Protein AF-A0ABD0S1F8-F1 (afdb_monomer_lite)

InterPro domains:
  IPR036397 Ribonuclease H superfamily [G3DSA:3.30.420.10] (84-216)
  IPR038717 Tc1-like transposase, DDE domain [PF13358] (97-176)

pLDDT: mean 71.14, std 20.9, range [29.52, 94.25]

Foldseek 3Di:
DDPDVVLVVLVVVVDPPPDPWDDLVLLVLLLVLCVVVVVVVVPDPPFADALQADLVLDCSVVLVLCLCPNPVNPPPDVVDDDALVSVLVSCVPRSLVVLVPDDPVNVVRYAYEDAVDVSCVDPVNVVSCVVSVCDDPNYRRHRPPAPLLPLVNVVVVVLSCQLCPPNDDDRDPVVSSVSSSVSSSVDHSVSSVVSSSCNVVLSVQCVVVSSTHDDD

Structure (mmCIF, N/CA/C/O backbone):
data_AF-A0ABD0S1F8-F1
#
_entry.id   AF-A0ABD0S1F8-F1
#
loop_
_atom_site.group_PDB
_atom_site.id
_atom_site.type_symbol
_atom_site.label_atom_id
_atom_site.label_alt_id
_atom_site.label_comp_id
_atom_site.label_asym_id
_atom_site.label_entity_id
_atom_site.label_seq_id
_atom_site.pdbx_PDB_ins_code
_atom_site.Cartn_x
_atom_site.Cartn_y
_atom_site.Cartn_z
_atom_site.occupancy
_atom_site.B_iso_or_equiv
_atom_site.auth_seq_id
_atom_site.auth_comp_id
_atom_site.auth_asym_id
_atom_site.auth_atom_id
_atom_site.pdbx_PDB_model_num
ATOM 1 N N . THR A 1 1 ? -22.587 26.088 9.920 1.00 33.91 1 THR A N 1
ATOM 2 C CA . THR A 1 1 ? -22.686 24.627 10.150 1.00 33.91 1 THR A CA 1
ATOM 3 C C . THR A 1 1 ? -21.688 23.906 9.259 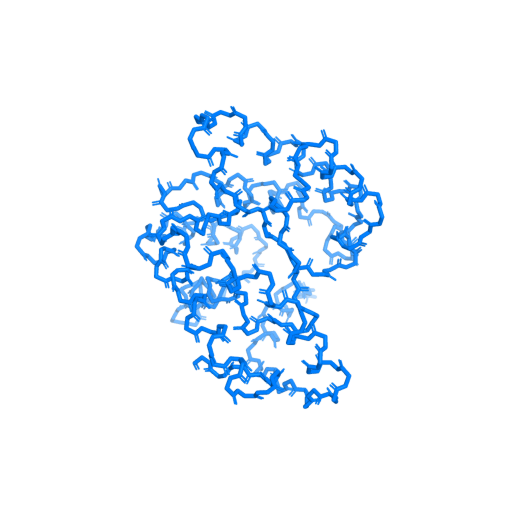1.00 33.91 1 THR A C 1
ATOM 5 O O . THR A 1 1 ? -21.993 23.460 8.158 1.00 33.91 1 THR A O 1
ATOM 8 N N . SER A 1 2 ? -20.434 23.869 9.705 1.00 29.52 2 SER A N 1
ATOM 9 C CA . SER A 1 2 ? -19.294 23.403 8.912 1.00 29.52 2 SER A CA 1
ATOM 10 C C . SER A 1 2 ? -19.281 21.877 8.841 1.00 29.52 2 SER A C 1
ATOM 12 O O . SER A 1 2 ? -18.681 21.214 9.683 1.00 29.52 2 SER A O 1
ATOM 14 N N . ARG A 1 3 ? -19.956 21.298 7.839 1.00 33.50 3 ARG A N 1
ATOM 15 C CA . ARG A 1 3 ? -19.763 19.884 7.486 1.00 33.50 3 ARG A CA 1
ATOM 16 C C . ARG A 1 3 ? -18.273 19.672 7.220 1.00 33.50 3 ARG A C 1
ATOM 18 O O . ARG A 1 3 ? -17.700 20.284 6.323 1.00 33.50 3 ARG A O 1
ATOM 25 N N . CYS A 1 4 ? -17.649 18.843 8.048 1.00 36.28 4 CYS A N 1
ATOM 26 C CA . CYS A 1 4 ? -16.230 18.524 7.994 1.00 36.28 4 CYS A CA 1
ATOM 27 C C . CYS A 1 4 ? -15.831 18.139 6.556 1.00 36.28 4 CYS A C 1
ATOM 29 O O . CYS A 1 4 ? -16.380 17.189 5.998 1.00 36.28 4 CYS A O 1
ATOM 31 N N . ARG A 1 5 ? -14.869 18.847 5.944 1.00 36.97 5 ARG A N 1
ATOM 32 C CA . ARG A 1 5 ? -14.379 18.558 4.576 1.00 36.97 5 ARG A CA 1
ATOM 33 C C . ARG A 1 5 ? -13.871 17.113 4.410 1.00 36.97 5 ARG A C 1
ATOM 35 O O . ARG A 1 5 ? -13.818 16.608 3.295 1.00 36.97 5 ARG A O 1
ATOM 42 N N . ILE A 1 6 ? -13.551 16.428 5.511 1.00 36.75 6 ILE A N 1
ATOM 43 C CA . ILE A 1 6 ? -13.214 14.995 5.555 1.00 36.75 6 ILE A CA 1
ATOM 44 C C . ILE A 1 6 ? -14.440 14.116 5.283 1.00 36.75 6 ILE A C 1
ATOM 46 O O . ILE A 1 6 ? -14.351 13.203 4.469 1.00 36.75 6 ILE A O 1
ATOM 50 N N . LEU A 1 7 ? -15.601 14.439 5.866 1.00 34.69 7 LEU A N 1
ATOM 51 C CA . LEU A 1 7 ? -16.863 13.771 5.533 1.00 34.69 7 LEU A CA 1
ATOM 52 C C . LEU A 1 7 ? -17.236 14.028 4.069 1.00 34.69 7 LEU A C 1
ATOM 54 O O . LEU A 1 7 ? -17.727 13.127 3.404 1.00 34.69 7 LEU A O 1
ATOM 58 N N . GLN A 1 8 ? -16.921 15.211 3.528 1.00 34.66 8 GLN A N 1
ATOM 59 C CA . GLN A 1 8 ? -17.098 15.490 2.100 1.00 34.66 8 GLN A CA 1
ATOM 60 C C . GLN A 1 8 ? -16.113 14.711 1.214 1.00 34.66 8 GLN A C 1
ATOM 62 O O . GLN A 1 8 ? -16.544 14.163 0.213 1.00 34.66 8 GLN A O 1
ATOM 67 N N . ARG A 1 9 ? -14.821 14.582 1.555 1.00 36.78 9 ARG A N 1
ATOM 68 C CA . ARG A 1 9 ? -13.870 13.768 0.764 1.00 36.78 9 ARG A CA 1
ATOM 69 C C . ARG A 1 9 ? -14.202 12.275 0.801 1.00 36.78 9 ARG A C 1
ATOM 71 O O . ARG A 1 9 ? -14.108 11.621 -0.232 1.00 36.78 9 ARG A O 1
ATOM 78 N N . LEU A 1 10 ? -14.642 11.755 1.945 1.00 37.66 10 LEU A N 1
ATOM 79 C CA . LEU A 1 10 ? -15.104 10.370 2.065 1.00 37.66 10 LEU A CA 1
ATOM 80 C C . LEU A 1 10 ? -16.443 10.150 1.339 1.00 37.66 10 LEU A C 1
ATOM 82 O O . LEU A 1 10 ? -16.587 9.143 0.652 1.00 37.66 10 LEU A O 1
ATOM 86 N N . ALA A 1 11 ? -17.366 11.119 1.377 1.00 33.94 11 ALA A N 1
ATOM 87 C CA . ALA A 1 11 ? -18.618 11.077 0.613 1.00 33.94 11 ALA A CA 1
ATOM 88 C C . ALA A 1 11 ? -18.418 11.257 -0.907 1.00 33.94 11 ALA A C 1
ATOM 90 O O . ALA A 1 11 ? -19.169 10.694 -1.699 1.00 33.94 11 ALA A O 1
ATOM 91 N N . VAL A 1 12 ? -17.394 11.996 -1.350 1.00 35.72 12 VAL A N 1
ATOM 92 C CA . VAL A 1 12 ? -17.072 12.197 -2.780 1.00 35.72 12 VAL A CA 1
ATOM 93 C C . VAL A 1 12 ? -16.366 10.974 -3.390 1.00 35.72 12 VAL A C 1
ATOM 95 O O . VAL A 1 12 ? -16.397 10.794 -4.607 1.00 35.72 12 VAL A O 1
ATOM 98 N N . MET A 1 13 ? -15.834 10.056 -2.573 1.00 41.81 13 MET A N 1
ATOM 99 C CA . MET A 1 13 ? -15.329 8.758 -3.047 1.00 41.81 13 MET A CA 1
ATOM 100 C C . MET A 1 13 ? -16.430 7.774 -3.493 1.00 41.81 13 MET A C 1
ATOM 102 O O . MET A 1 13 ? -16.101 6.681 -3.954 1.00 41.81 13 MET A O 1
ATOM 106 N N . HIS A 1 14 ? -17.715 8.145 -3.405 1.00 36.53 14 HIS A N 1
ATOM 107 C CA . HIS A 1 14 ? -18.824 7.397 -4.011 1.00 36.53 14 HIS A CA 1
ATOM 108 C C . HIS A 1 14 ? -18.972 7.599 -5.525 1.00 36.53 14 HIS A C 1
ATOM 110 O O . HIS A 1 14 ? -19.787 6.918 -6.144 1.00 36.53 14 HIS A O 1
ATOM 116 N N . LYS A 1 15 ? -18.187 8.484 -6.157 1.00 35.31 15 LYS A N 1
ATOM 117 C CA . LYS A 1 15 ? -18.130 8.527 -7.622 1.00 35.31 15 LYS A CA 1
ATOM 118 C C . LYS A 1 15 ? -17.106 7.505 -8.123 1.00 35.31 15 LYS A C 1
ATOM 120 O O . LYS A 1 15 ? -15.949 7.586 -7.703 1.00 35.31 15 LYS A O 1
ATOM 125 N N . PRO A 1 16 ? -17.472 6.573 -9.025 1.00 39.66 16 PRO A N 1
ATOM 126 C CA . PRO A 1 16 ? -16.475 5.767 -9.712 1.00 39.66 16 PRO A CA 1
ATOM 127 C C . PRO A 1 16 ? -15.504 6.724 -10.407 1.00 39.66 16 PRO A C 1
ATOM 129 O O . PRO A 1 16 ? -15.883 7.487 -11.294 1.00 39.66 16 PRO A O 1
ATOM 132 N N . SER A 1 17 ? -14.255 6.734 -9.945 1.00 50.72 17 SER A N 1
ATOM 133 C CA . SER A 1 17 ? -13.178 7.463 -10.603 1.00 50.72 17 SER A CA 1
ATOM 134 C C . SER A 1 17 ? -12.968 6.799 -11.960 1.00 50.72 17 SER A C 1
ATOM 136 O O . SER A 1 17 ? -12.341 5.741 -12.052 1.00 50.72 17 SER A O 1
ATOM 138 N N . ILE A 1 18 ? -13.548 7.378 -13.015 1.00 60.53 18 ILE A N 1
ATOM 139 C CA . ILE A 1 18 ? -13.208 7.005 -14.385 1.00 60.53 18 ILE A CA 1
ATOM 140 C C . ILE A 1 18 ? -11.770 7.474 -14.577 1.00 60.53 18 ILE A C 1
ATOM 142 O O . ILE A 1 18 ? -11.506 8.656 -14.798 1.00 60.53 18 ILE A O 1
ATOM 146 N N . ARG A 1 19 ? -10.823 6.549 -14.397 1.00 72.94 19 ARG A N 1
ATOM 147 C CA . ARG A 1 19 ? -9.411 6.833 -14.631 1.00 72.94 19 ARG A CA 1
ATOM 148 C C . ARG A 1 19 ? -9.210 7.073 -16.128 1.00 72.94 19 ARG A C 1
ATOM 150 O O . ARG A 1 19 ? -9.668 6.249 -16.925 1.00 72.94 19 ARG A O 1
ATOM 157 N N . PRO A 1 20 ? -8.538 8.168 -16.521 1.00 82.56 20 PRO A N 1
ATOM 158 C CA . PRO A 1 20 ? -8.249 8.412 -17.924 1.00 82.56 20 PRO A CA 1
ATOM 159 C C . PRO A 1 20 ? -7.381 7.275 -18.488 1.00 82.56 20 PRO A C 1
ATOM 161 O O . PRO A 1 20 ? -6.606 6.669 -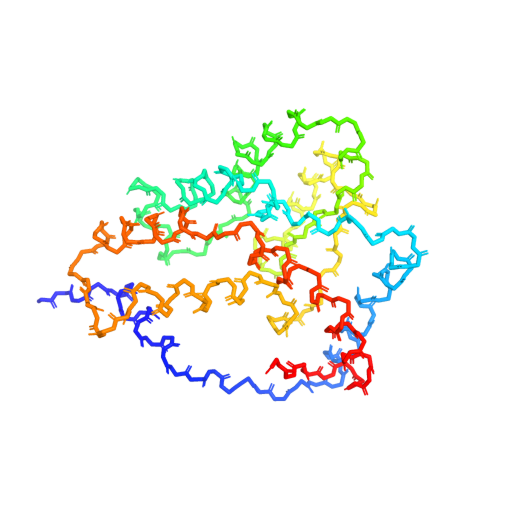17.740 1.00 82.56 20 PRO A O 1
ATOM 164 N N . PRO A 1 21 ? -7.477 6.969 -19.792 1.00 86.81 21 PRO A N 1
ATOM 165 C CA . PRO A 1 21 ? -6.625 5.966 -20.416 1.00 86.81 21 PRO A CA 1
ATOM 166 C C . PRO A 1 21 ? -5.134 6.262 -20.211 1.00 86.81 21 PRO A C 1
ATOM 168 O O . PRO A 1 21 ? -4.687 7.406 -20.278 1.00 86.81 21 PRO A O 1
ATOM 171 N N . LEU A 1 22 ? -4.344 5.209 -19.997 1.00 90.25 22 LEU A N 1
ATOM 172 C CA . LEU A 1 22 ? -2.894 5.329 -19.868 1.00 90.25 22 LEU A CA 1
ATOM 173 C C . LEU A 1 22 ? -2.237 5.611 -21.223 1.00 90.25 22 LEU A C 1
ATOM 175 O O . LEU A 1 22 ? -2.538 4.948 -22.218 1.00 90.25 22 LEU A O 1
ATOM 179 N N . THR A 1 23 ? -1.266 6.524 -21.229 1.00 93.44 23 THR A N 1
ATOM 180 C CA . THR A 1 23 ? -0.368 6.741 -22.373 1.00 93.44 23 THR A CA 1
ATOM 181 C C . THR A 1 23 ? 0.545 5.531 -22.593 1.00 93.44 23 THR A C 1
ATOM 183 O O . THR A 1 23 ? 0.814 4.767 -21.661 1.00 93.44 23 THR A O 1
ATOM 186 N N . SER A 1 24 ? 1.088 5.371 -23.803 1.00 93.56 24 SER A N 1
ATOM 187 C CA . SER A 1 24 ? 2.047 4.297 -24.116 1.00 93.56 24 SER A CA 1
ATOM 188 C C . SER A 1 24 ? 3.271 4.321 -23.192 1.00 93.56 24 SER A C 1
ATOM 190 O O . SER A 1 24 ? 3.697 3.277 -22.707 1.00 93.56 24 SER A O 1
ATOM 192 N N . ALA A 1 25 ? 3.772 5.515 -22.853 1.00 92.88 25 ALA A N 1
ATOM 193 C CA . ALA A 1 25 ? 4.870 5.678 -21.902 1.00 92.88 25 ALA A CA 1
ATOM 194 C C . ALA A 1 25 ? 4.511 5.163 -20.495 1.00 92.88 25 ALA A C 1
ATOM 196 O O . ALA A 1 25 ? 5.321 4.492 -19.857 1.00 92.88 25 ALA A O 1
ATOM 197 N N . HIS A 1 26 ? 3.292 5.427 -20.009 1.00 91.62 26 HIS A N 1
ATOM 198 C CA . HIS A 1 26 ? 2.841 4.885 -18.726 1.00 91.62 26 HIS A CA 1
ATOM 199 C C . HIS A 1 26 ? 2.703 3.362 -18.762 1.00 91.62 26 HIS A C 1
ATOM 201 O O . HIS A 1 26 ? 3.145 2.698 -17.827 1.00 91.62 26 HIS A O 1
ATOM 207 N N . LYS A 1 27 ? 2.148 2.800 -19.843 1.00 94.12 27 LYS A N 1
ATOM 208 C CA . LYS A 1 27 ? 2.039 1.344 -20.018 1.00 94.12 27 LYS A CA 1
ATOM 209 C C . LYS A 1 27 ? 3.412 0.671 -20.016 1.00 94.12 27 LYS A C 1
ATOM 211 O O . LYS A 1 27 ? 3.590 -0.323 -19.320 1.00 94.12 27 LYS A O 1
ATOM 216 N N . GLN A 1 28 ? 4.400 1.256 -20.697 1.00 93.69 28 GLN A N 1
ATOM 217 C CA . GLN A 1 28 ? 5.764 0.725 -20.719 1.00 93.69 28 GLN A CA 1
ATOM 218 C C . GLN A 1 28 ? 6.426 0.770 -19.338 1.00 93.69 28 GLN A C 1
ATOM 220 O O . GLN A 1 28 ? 7.032 -0.210 -18.914 1.00 93.69 28 GLN A O 1
ATOM 225 N N . LYS A 1 29 ? 6.259 1.873 -18.594 1.00 92.75 29 LYS A N 1
ATOM 226 C CA . LYS A 1 29 ? 6.740 1.969 -17.205 1.00 92.75 29 LYS A CA 1
ATOM 227 C C . LYS A 1 29 ? 6.099 0.912 -16.307 1.00 92.75 29 LYS A C 1
ATOM 229 O O . LYS A 1 29 ? 6.789 0.325 -15.480 1.00 92.75 29 LYS A O 1
ATOM 234 N N . ARG A 1 30 ? 4.797 0.653 -16.481 1.00 92.75 30 ARG A N 1
ATOM 235 C CA . ARG A 1 30 ? 4.083 -0.407 -15.756 1.00 92.75 30 ARG A CA 1
ATOM 236 C C . ARG A 1 30 ? 4.653 -1.789 -16.081 1.00 92.75 30 ARG A C 1
ATOM 238 O O . ARG A 1 30 ? 4.956 -2.530 -15.157 1.00 92.75 30 ARG A O 1
ATOM 245 N N . LEU A 1 31 ? 4.849 -2.105 -17.363 1.00 91.69 31 LEU A N 1
ATOM 246 C CA . LEU A 1 31 ? 5.442 -3.375 -17.802 1.00 91.69 31 LEU A CA 1
ATOM 247 C C . LEU A 1 31 ? 6.852 -3.578 -17.245 1.00 91.69 31 LEU A C 1
ATOM 249 O O . LEU A 1 31 ? 7.147 -4.652 -16.738 1.00 91.69 31 LEU A O 1
ATOM 253 N N . HIS A 1 32 ? 7.696 -2.546 -17.301 1.00 90.75 32 HIS A N 1
ATOM 254 C CA . HIS A 1 32 ? 9.059 -2.596 -16.774 1.00 90.75 32 HIS A CA 1
ATOM 255 C C . HIS A 1 32 ? 9.083 -2.832 -15.258 1.00 90.75 32 HIS A C 1
ATOM 257 O O . HIS A 1 32 ? 9.853 -3.653 -14.771 1.00 90.75 32 HIS A O 1
ATOM 263 N N . ALA A 1 33 ? 8.225 -2.137 -14.506 1.00 87.44 33 ALA A N 1
ATOM 264 C CA . ALA A 1 33 ? 8.202 -2.232 -13.049 1.00 87.44 33 ALA A CA 1
ATOM 265 C C . ALA A 1 33 ? 7.792 -3.617 -12.524 1.00 87.44 33 ALA A C 1
ATOM 267 O O . ALA A 1 33 ? 8.250 -3.999 -11.453 1.00 87.44 33 ALA A O 1
ATOM 268 N N . VAL A 1 34 ? 6.975 -4.373 -13.270 1.00 85.12 34 VAL A N 1
ATOM 269 C CA . VAL A 1 34 ? 6.549 -5.723 -12.861 1.00 85.12 34 VAL A CA 1
ATOM 270 C C . VAL A 1 34 ? 7.518 -6.834 -13.279 1.00 85.12 34 VAL A C 1
ATOM 272 O O . VAL A 1 34 ? 7.381 -7.952 -12.796 1.00 85.12 34 VAL A O 1
ATOM 275 N N . GLN A 1 35 ? 8.509 -6.563 -14.141 1.00 81.44 35 GLN A N 1
ATOM 276 C CA . GLN A 1 35 ? 9.477 -7.588 -14.571 1.00 81.44 35 GLN A CA 1
ATOM 277 C C . GLN A 1 35 ? 10.228 -8.240 -13.397 1.00 81.44 35 GLN A C 1
ATOM 279 O O . GLN A 1 35 ? 10.278 -9.468 -13.348 1.00 81.44 35 GLN A O 1
ATOM 284 N N . PRO A 1 36 ? 10.756 -7.486 -12.406 1.00 77.00 36 PRO A N 1
ATOM 285 C CA . PRO A 1 36 ? 11.446 -8.096 -11.269 1.00 77.00 36 PRO A CA 1
ATOM 286 C C . PRO A 1 36 ? 10.530 -8.987 -10.425 1.00 77.00 36 PRO A C 1
ATOM 288 O O . PRO A 1 36 ? 11.007 -9.907 -9.769 1.00 77.00 36 PRO A O 1
ATOM 291 N N . TRP A 1 37 ? 9.219 -8.725 -10.447 1.00 74.88 37 TRP A N 1
ATOM 292 C CA . TRP A 1 37 ? 8.239 -9.504 -9.696 1.00 74.88 37 TRP A CA 1
ATOM 293 C C . TRP A 1 37 ? 8.080 -10.901 -10.293 1.00 74.88 37 TRP A C 1
ATOM 295 O O . TRP A 1 37 ? 7.948 -11.860 -9.546 1.00 74.88 37 TRP A O 1
ATOM 305 N N . MET A 1 38 ? 8.176 -11.040 -11.620 1.00 64.75 38 MET A N 1
ATOM 306 C CA . MET A 1 38 ? 8.046 -12.332 -12.306 1.00 64.75 38 MET A CA 1
ATOM 307 C C . MET A 1 38 ? 9.125 -13.327 -11.866 1.00 64.75 38 MET A C 1
ATOM 309 O O . MET A 1 38 ? 8.822 -14.479 -11.582 1.00 64.75 38 MET A O 1
ATOM 313 N N . VAL A 1 39 ? 10.367 -12.860 -11.713 1.00 58.00 39 VAL A N 1
ATOM 314 C CA . VAL A 1 39 ? 11.491 -13.686 -11.236 1.00 58.00 39 VAL A CA 1
ATOM 315 C C . VAL A 1 39 ? 11.288 -14.141 -9.784 1.00 58.00 39 VAL A C 1
ATOM 317 O O . VAL A 1 39 ? 11.792 -15.182 -9.377 1.00 58.00 39 VAL A O 1
ATOM 320 N N . GLN A 1 40 ? 10.531 -13.380 -8.990 1.00 55.06 40 GLN A N 1
ATOM 321 C CA . GLN A 1 40 ? 10.226 -13.718 -7.597 1.00 55.06 40 GLN A CA 1
ATOM 322 C C . GLN A 1 40 ? 9.062 -14.718 -7.472 1.00 55.06 40 GLN A C 1
ATOM 324 O O . GLN A 1 40 ? 8.985 -15.432 -6.472 1.00 55.06 40 GLN A O 1
ATOM 329 N N . MET A 1 41 ? 8.192 -14.810 -8.485 1.00 50.94 41 MET A N 1
ATOM 330 C CA . MET A 1 41 ? 7.048 -15.735 -8.521 1.00 50.94 41 MET A CA 1
ATOM 331 C C . MET A 1 41 ? 7.468 -17.193 -8.766 1.00 50.94 41 MET A C 1
ATOM 333 O O . MET A 1 41 ? 6.838 -18.092 -8.217 1.00 50.94 41 MET A O 1
ATOM 337 N N . ASP A 1 42 ? 8.567 -17.431 -9.491 1.00 37.03 42 ASP A N 1
ATOM 338 C CA . ASP A 1 42 ? 9.113 -18.778 -9.760 1.00 37.03 42 ASP A CA 1
ATOM 339 C C . ASP A 1 42 ? 9.828 -19.419 -8.546 1.00 37.03 42 ASP A C 1
ATOM 341 O O . ASP A 1 42 ? 10.302 -20.552 -8.624 1.00 37.03 42 ASP A O 1
ATOM 345 N N . GLY A 1 43 ? 9.924 -18.711 -7.409 1.00 39.00 43 GLY A N 1
ATOM 346 C CA . GLY A 1 43 ? 10.745 -19.117 -6.263 1.00 39.00 43 GLY A CA 1
ATOM 347 C C . GLY A 1 43 ? 10.002 -19.586 -5.009 1.00 39.00 43 GLY A C 1
ATOM 348 O O . GLY A 1 43 ? 10.423 -20.571 -4.413 1.00 39.00 43 GLY A O 1
ATOM 349 N N . VAL A 1 44 ? 8.951 -18.897 -4.541 1.00 35.12 44 VAL A N 1
ATOM 350 C CA . VAL A 1 44 ? 8.237 -19.235 -3.286 1.00 35.12 44 VAL A CA 1
ATOM 351 C C . VAL A 1 44 ? 6.853 -18.567 -3.265 1.00 35.12 44 VAL A C 1
ATOM 353 O O . VAL A 1 44 ? 6.740 -17.369 -2.996 1.00 35.12 44 VAL A O 1
ATOM 356 N N . VAL A 1 45 ? 5.781 -19.344 -3.438 1.00 36.12 45 VAL A N 1
ATOM 357 C CA . VAL A 1 45 ? 4.396 -18.904 -3.183 1.00 36.12 45 VAL A CA 1
ATOM 358 C C . VAL A 1 45 ? 4.096 -19.051 -1.688 1.00 36.12 45 VAL A C 1
ATOM 360 O O . VAL A 1 45 ? 3.429 -19.985 -1.285 1.00 36.12 45 VAL A O 1
ATOM 363 N N . ASP A 1 46 ? 4.672 -18.180 -0.853 1.00 35.72 46 ASP A N 1
ATOM 364 C CA . ASP A 1 46 ? 4.340 -18.076 0.591 1.00 35.72 46 ASP A CA 1
ATOM 365 C C . ASP A 1 46 ? 4.822 -16.746 1.228 1.00 35.72 46 ASP A C 1
ATOM 367 O O . ASP A 1 46 ? 4.999 -16.614 2.445 1.00 35.72 46 ASP A O 1
ATOM 371 N N . GLY A 1 47 ? 5.114 -15.732 0.401 1.00 35.75 47 GLY A N 1
ATOM 372 C CA . GLY A 1 47 ? 5.998 -14.623 0.784 1.00 35.75 47 GLY A CA 1
ATOM 373 C C . GLY A 1 47 ? 5.495 -13.194 0.577 1.00 35.75 47 GLY A C 1
ATOM 374 O O . GLY A 1 47 ? 6.216 -12.270 0.951 1.00 35.75 47 GLY A O 1
ATOM 375 N N . TRP A 1 48 ? 4.300 -12.965 0.024 1.00 41.78 48 TRP A N 1
ATOM 376 C CA . TRP A 1 48 ? 3.796 -11.604 -0.227 1.00 41.78 48 TRP A CA 1
ATOM 377 C C . TRP A 1 48 ? 3.252 -10.963 1.056 1.00 41.78 48 TRP A C 1
ATOM 379 O O . TRP A 1 48 ? 2.053 -10.745 1.223 1.00 41.78 48 TRP A O 1
ATOM 389 N N . TRP A 1 49 ? 4.145 -10.679 1.998 1.00 44.03 49 TRP A N 1
ATOM 390 C CA . TRP A 1 49 ? 3.810 -9.984 3.232 1.00 44.03 49 TRP A CA 1
ATOM 391 C C . TRP A 1 49 ? 3.990 -8.495 2.983 1.00 44.03 49 TRP A C 1
ATOM 393 O O . TRP A 1 49 ? 5.091 -7.965 3.100 1.00 44.03 49 TRP A O 1
ATOM 403 N N . MET A 1 50 ? 2.903 -7.802 2.636 1.00 43.00 50 MET A N 1
ATOM 404 C CA . MET A 1 50 ? 2.918 -6.349 2.748 1.00 43.00 50 MET A CA 1
ATOM 405 C C . MET A 1 50 ? 3.204 -6.021 4.213 1.00 43.00 50 MET A C 1
ATOM 407 O O . MET A 1 50 ? 2.518 -6.505 5.112 1.00 43.00 50 MET A O 1
ATOM 411 N N . ALA A 1 51 ? 4.215 -5.192 4.449 1.00 35.94 51 ALA A N 1
ATOM 412 C CA . ALA A 1 51 ? 4.565 -4.648 5.758 1.00 35.94 51 ALA A CA 1
ATOM 413 C C . ALA A 1 51 ? 3.356 -4.111 6.554 1.00 35.94 51 ALA A C 1
ATOM 415 O O . ALA A 1 51 ? 3.399 -4.071 7.776 1.00 35.94 51 ALA A O 1
ATOM 416 N N . THR A 1 52 ? 2.280 -3.728 5.862 1.00 39.34 52 THR A N 1
ATOM 417 C CA . THR A 1 52 ? 1.040 -3.181 6.421 1.00 39.34 52 THR A CA 1
ATOM 418 C C . THR A 1 52 ? -0.090 -4.204 6.594 1.00 39.34 52 THR A C 1
ATOM 420 O O . THR A 1 52 ? -1.095 -3.890 7.224 1.00 39.34 52 THR A O 1
ATOM 423 N N . MET A 1 53 ? 0.031 -5.417 6.043 1.00 38.69 53 MET A N 1
ATOM 424 C CA . MET A 1 53 ? -1.045 -6.416 6.002 1.00 38.69 53 MET A CA 1
ATOM 425 C C . MET A 1 53 ? -0.477 -7.824 6.227 1.00 38.69 53 MET A C 1
ATOM 427 O O . MET A 1 53 ? -0.240 -8.578 5.288 1.00 38.69 53 MET A O 1
ATOM 431 N N . SER A 1 54 ? -0.229 -8.177 7.490 1.00 38.56 54 SER A N 1
ATOM 432 C CA . SER A 1 54 ? 0.239 -9.514 7.881 1.00 38.56 54 SER A CA 1
ATOM 433 C C . SER A 1 54 ? -0.930 -10.510 8.026 1.00 38.56 54 SER A C 1
ATOM 435 O O . SER A 1 54 ? -1.800 -10.287 8.870 1.00 38.56 54 SER A O 1
ATOM 437 N N . PRO A 1 55 ? -0.927 -11.642 7.293 1.00 34.19 55 PRO A N 1
ATOM 438 C CA . PRO A 1 55 ? -1.825 -12.787 7.470 1.00 34.19 55 PRO A CA 1
ATOM 439 C C . PRO A 1 55 ? -1.909 -13.451 8.843 1.00 34.19 55 PRO A C 1
ATOM 441 O O . PRO A 1 55 ? -2.734 -14.337 9.022 1.00 34.19 55 PRO A O 1
ATOM 444 N N . GLN A 1 56 ? -1.087 -13.063 9.815 1.00 38.78 56 GLN A N 1
ATOM 445 C CA . GLN A 1 56 ? -1.211 -13.551 11.195 1.00 38.78 56 GLN A CA 1
ATOM 446 C C . GLN A 1 56 ? -2.288 -12.786 11.985 1.00 38.78 56 GLN A C 1
ATOM 448 O O . GLN A 1 56 ? -2.279 -12.847 13.208 1.00 38.78 56 GLN A O 1
ATOM 453 N N . GLY A 1 57 ? -3.169 -12.030 11.310 1.00 40.00 57 GLY A N 1
ATOM 454 C CA . GLY A 1 57 ? -4.162 -11.179 11.970 1.00 40.00 57 GLY A CA 1
ATOM 455 C C . GLY A 1 57 ? -3.473 -10.190 12.906 1.00 40.00 57 GLY A C 1
ATOM 456 O O . GLY A 1 57 ? -3.661 -10.240 14.115 1.00 40.00 57 GLY A O 1
ATOM 457 N N . CYS A 1 58 ? -2.554 -9.379 12.378 1.00 33.41 58 CYS A N 1
ATOM 458 C CA . CYS A 1 58 ? -1.616 -8.660 13.233 1.00 33.41 58 CYS A CA 1
ATOM 459 C C . CYS A 1 58 ? -2.039 -7.211 13.481 1.00 33.41 58 CYS A C 1
ATOM 461 O O . CYS A 1 58 ? -2.345 -6.482 12.536 1.00 33.41 58 CYS A O 1
ATOM 463 N N . ASP A 1 59 ? -1.903 -6.824 14.752 1.00 36.72 59 ASP A N 1
ATOM 464 C CA . ASP A 1 59 ? -1.849 -5.487 15.356 1.00 36.72 59 ASP A CA 1
ATOM 465 C C . ASP A 1 59 ? -1.307 -4.355 14.482 1.00 36.72 59 ASP A C 1
ATOM 467 O O . ASP A 1 59 ? -1.637 -3.218 14.754 1.00 36.72 59 ASP A O 1
ATOM 471 N N . ILE A 1 60 ? -0.562 -4.610 13.406 1.00 35.78 60 ILE A N 1
ATOM 472 C CA . ILE A 1 60 ? -0.160 -3.583 12.441 1.00 35.78 60 ILE A CA 1
ATOM 473 C C . ILE A 1 60 ? -1.370 -2.814 11.921 1.00 35.78 60 ILE A C 1
ATOM 475 O O . ILE A 1 60 ? -1.294 -1.607 11.831 1.00 35.78 60 ILE A O 1
ATOM 479 N N . SER A 1 61 ? -2.513 -3.431 11.605 1.00 37.91 61 SER A N 1
ATOM 480 C CA . SER A 1 61 ? -3.659 -2.627 11.148 1.00 37.91 61 SER A CA 1
ATOM 481 C C . SER A 1 61 ? -4.199 -1.717 12.245 1.00 37.91 61 SER A C 1
ATOM 483 O O . SER A 1 61 ? -4.788 -0.704 11.910 1.00 37.91 61 SER A O 1
ATOM 485 N N . LYS A 1 62 ? -4.024 -2.072 13.524 1.00 38.06 62 LYS A N 1
ATOM 486 C CA . LYS A 1 62 ? -4.430 -1.275 14.684 1.00 38.06 62 LYS A CA 1
ATOM 487 C C . LYS A 1 62 ? -3.370 -0.230 15.036 1.00 38.06 62 LYS A C 1
ATOM 489 O O . LYS A 1 62 ? -3.749 0.904 15.230 1.00 38.06 62 LYS A O 1
ATOM 494 N N . GLU A 1 63 ? -2.086 -0.568 15.027 1.00 38.09 63 GLU A N 1
ATOM 495 C CA . GLU A 1 63 ? -0.940 0.314 15.275 1.00 38.09 63 GLU A CA 1
ATOM 496 C C . GLU A 1 63 ? -0.723 1.292 14.114 1.00 38.09 63 GLU A C 1
ATOM 498 O O . GLU A 1 63 ? -0.517 2.468 14.358 1.00 38.09 63 GLU A O 1
ATOM 503 N N . VAL A 1 64 ? -0.845 0.852 12.854 1.00 38.88 64 VAL A N 1
ATOM 504 C CA . VAL A 1 64 ? -0.851 1.708 11.648 1.00 38.88 64 VAL A CA 1
ATOM 505 C C . VAL A 1 64 ? -2.116 2.541 11.587 1.00 38.88 64 VAL A C 1
ATOM 507 O O . VAL A 1 64 ? -2.060 3.697 11.180 1.00 38.88 64 VAL A O 1
ATOM 510 N N . ALA A 1 65 ? -3.258 1.997 12.016 1.00 37.56 65 ALA A N 1
ATOM 511 C CA . ALA A 1 65 ? -4.434 2.820 12.242 1.00 37.56 65 ALA A CA 1
ATOM 512 C C . ALA A 1 65 ? -4.116 3.886 13.318 1.00 37.56 65 ALA A C 1
ATOM 514 O O . ALA A 1 65 ? -4.198 5.076 13.045 1.00 37.56 65 ALA A O 1
ATOM 515 N N . GLU A 1 66 ? -3.700 3.504 14.515 1.00 40.06 66 GLU A N 1
ATOM 516 C CA . GLU A 1 66 ? -3.452 4.399 15.648 1.00 40.06 66 GLU A CA 1
ATOM 517 C C . GLU A 1 66 ? -2.325 5.410 15.392 1.00 40.06 66 GLU A C 1
ATOM 519 O O . GLU A 1 66 ? -2.404 6.530 15.883 1.00 40.06 66 GLU A O 1
ATOM 524 N N . SER A 1 67 ? -1.321 5.100 14.575 1.00 38.31 67 SER A N 1
ATOM 525 C CA . SER A 1 67 ? -0.231 6.028 14.264 1.00 38.31 67 SER A CA 1
ATOM 526 C C . SER A 1 67 ? -0.517 6.929 13.066 1.00 38.31 67 SER A C 1
ATOM 528 O O . SER A 1 67 ? -0.283 8.136 13.131 1.00 38.31 67 SER A O 1
ATOM 530 N N . CYS A 1 68 ? -1.052 6.387 11.963 1.00 35.78 68 CYS A N 1
ATOM 531 C CA . CYS A 1 68 ? -1.406 7.193 10.794 1.00 35.78 68 CYS A CA 1
ATOM 532 C C . CYS A 1 68 ? -2.701 7.988 11.028 1.00 35.78 68 CYS A C 1
ATOM 534 O O . CYS A 1 68 ? -2.973 8.946 10.301 1.00 35.78 68 CYS A O 1
ATOM 536 N N . PHE A 1 69 ? -3.506 7.598 12.021 1.00 41.12 69 PHE A N 1
ATOM 537 C CA . PHE A 1 69 ? -4.863 8.096 12.220 1.00 41.12 69 PHE A CA 1
ATOM 538 C C . PHE A 1 69 ? -5.309 8.105 13.706 1.00 41.12 69 PHE A C 1
ATOM 540 O O . PHE A 1 69 ? -6.504 8.058 13.981 1.00 41.12 69 PHE A O 1
ATOM 547 N N . GLY A 1 70 ? -4.408 8.169 14.692 1.00 38.38 70 GLY A N 1
ATOM 548 C CA . GLY A 1 70 ? -4.780 8.344 16.107 1.00 38.38 70 GLY A CA 1
ATOM 549 C C . GLY A 1 70 ? -5.458 9.696 16.374 1.00 38.38 70 GLY A C 1
ATOM 550 O O . GLY A 1 70 ? -5.262 10.617 15.581 1.00 38.38 70 GLY A O 1
ATOM 551 N N . PRO A 1 71 ? -6.241 9.859 17.467 1.00 38.00 71 PRO A N 1
ATOM 552 C CA . PRO A 1 71 ? -6.979 11.089 17.813 1.00 38.00 71 PRO A CA 1
ATOM 553 C C . PRO A 1 71 ? -6.147 12.375 17.686 1.00 38.00 71 PRO A C 1
ATOM 555 O O . PRO A 1 71 ? -6.642 13.381 17.179 1.00 38.00 71 PRO A O 1
ATOM 558 N N . GLU A 1 72 ? -4.871 12.305 18.072 1.00 42.06 72 GLU A N 1
ATOM 559 C CA . GLU A 1 72 ? -3.897 13.402 18.000 1.00 42.06 72 GLU A CA 1
ATOM 560 C C . GLU A 1 72 ? -3.308 13.592 16.587 1.00 42.06 72 GLU A C 1
ATOM 562 O O . GLU A 1 72 ? -3.049 14.718 16.166 1.00 42.06 72 GLU A O 1
ATOM 567 N N . SER A 1 73 ? -3.214 12.523 15.787 1.00 37.78 73 SER A N 1
ATOM 568 C CA . SER A 1 73 ? -2.805 12.540 14.370 1.00 37.78 73 SER A CA 1
ATOM 569 C C . SER A 1 73 ? -3.857 13.173 13.432 1.00 37.78 73 SER A C 1
ATOM 571 O O . SER A 1 73 ? -3.552 13.495 12.280 1.00 37.78 73 SER A O 1
ATOM 573 N N . TRP A 1 74 ? -5.104 13.374 13.894 1.00 40.81 74 TRP A N 1
ATOM 574 C CA . TRP A 1 74 ? -6.191 14.029 13.133 1.00 40.81 74 TRP A CA 1
ATOM 575 C C . TRP A 1 74 ? -6.117 15.566 13.101 1.00 40.81 74 TRP A C 1
ATOM 577 O O . TRP A 1 74 ? -6.912 16.193 12.377 1.00 40.81 74 TRP A O 1
ATOM 587 N N . GLY A 1 75 ? -5.220 16.177 13.882 1.00 41.81 75 GLY A N 1
ATOM 588 C CA . GLY A 1 75 ? -4.929 17.612 13.835 1.00 41.81 75 GLY A CA 1
ATOM 589 C C . GLY A 1 75 ? -4.115 17.964 12.591 1.00 41.81 75 GLY A C 1
ATOM 590 O O . GLY A 1 75 ? -3.154 17.264 12.309 1.00 41.81 75 GLY A O 1
ATOM 591 N N . GLU A 1 76 ? -4.538 19.001 11.845 1.00 34.69 76 GLU A N 1
ATOM 592 C CA . GLU A 1 76 ? -3.923 19.687 10.672 1.00 34.69 76 GLU A CA 1
ATOM 593 C C . GLU A 1 76 ? -3.297 18.855 9.519 1.00 34.69 76 GLU A C 1
ATOM 595 O O . GLU A 1 76 ? -3.161 19.342 8.396 1.00 34.69 76 GLU A O 1
ATOM 600 N N . SER A 1 77 ? -3.001 17.575 9.716 1.00 40.09 77 SER A N 1
ATOM 601 C CA . SER A 1 77 ? -2.085 16.758 8.922 1.00 40.09 77 SER A CA 1
ATOM 602 C C . SER A 1 77 ? -2.740 16.076 7.721 1.00 40.09 77 SER A C 1
ATOM 604 O O . SER A 1 77 ? -2.042 15.469 6.920 1.00 40.09 77 SER A O 1
ATOM 606 N N . TRP A 1 78 ? -4.062 16.197 7.570 1.00 36.94 78 TRP A N 1
ATOM 607 C CA . TRP A 1 78 ? -4.785 15.860 6.332 1.00 36.94 78 TRP A CA 1
ATOM 608 C C . TRP A 1 78 ? -5.131 17.100 5.494 1.00 36.94 78 TRP A C 1
ATOM 610 O O . TRP A 1 78 ? -5.638 16.974 4.375 1.00 36.94 78 TRP A O 1
ATOM 620 N N . SER A 1 79 ? -4.861 18.299 6.022 1.00 39.62 79 SER A N 1
ATOM 621 C CA . SER A 1 79 ? -4.930 19.552 5.264 1.00 39.62 79 SER A CA 1
ATOM 622 C C . SER A 1 79 ? -3.670 19.758 4.416 1.00 39.62 79 SER A C 1
ATOM 624 O O . SER A 1 79 ? -3.735 20.441 3.397 1.00 39.62 79 SER A O 1
ATOM 626 N N . ALA A 1 80 ? -2.553 19.132 4.807 1.00 38.47 80 ALA A N 1
ATOM 627 C CA . ALA A 1 80 ? -1.263 19.179 4.127 1.00 38.47 80 ALA A CA 1
ATOM 628 C C . ALA A 1 80 ? -0.828 17.772 3.663 1.00 38.47 80 ALA A C 1
ATOM 630 O O . ALA A 1 80 ? -1.159 16.788 4.325 1.00 38.47 80 ALA A O 1
ATOM 631 N N . PRO A 1 81 ? -0.100 17.637 2.539 1.00 52.81 81 PRO A N 1
ATOM 632 C CA . PRO A 1 81 ? 0.497 16.364 2.141 1.00 52.81 81 PRO A CA 1
ATOM 633 C C . PRO A 1 81 ? 1.384 15.813 3.264 1.00 52.81 81 PRO A C 1
ATOM 635 O O . PRO A 1 81 ? 2.172 16.563 3.843 1.00 52.81 81 PRO A O 1
ATOM 638 N N . LEU A 1 82 ? 1.291 14.510 3.553 1.00 61.47 82 LEU A N 1
ATOM 639 C CA . LEU A 1 82 ? 2.262 13.848 4.423 1.00 61.47 82 LEU A CA 1
ATOM 640 C C . LEU A 1 82 ? 3.647 14.051 3.795 1.00 61.47 82 LEU A C 1
ATOM 642 O O . LEU A 1 82 ? 3.892 13.597 2.681 1.00 61.47 82 LEU A O 1
ATOM 646 N N . GLY A 1 83 ? 4.526 14.792 4.466 1.00 75.06 83 GLY A N 1
ATOM 647 C CA . GLY A 1 83 ? 5.904 14.965 4.017 1.00 75.06 83 GLY A CA 1
ATOM 648 C C . GLY A 1 83 ? 6.702 13.673 4.186 1.00 75.06 83 GLY A C 1
ATOM 649 O O . GLY A 1 83 ? 6.324 12.788 4.954 1.00 75.06 83 GLY A O 1
ATOM 650 N N . PHE A 1 84 ? 7.843 13.571 3.502 1.00 80.06 84 PHE A N 1
ATOM 651 C CA . PHE A 1 84 ? 8.728 12.410 3.640 1.00 80.06 84 PHE A CA 1
ATOM 652 C C . PHE A 1 84 ? 9.198 12.199 5.093 1.00 80.06 84 PHE A C 1
ATOM 654 O O . PHE A 1 84 ? 9.351 11.056 5.504 1.00 80.06 84 PHE A O 1
ATOM 661 N N . LEU A 1 85 ? 9.377 13.279 5.873 1.00 83.31 85 LEU A N 1
ATOM 662 C CA . LEU A 1 85 ? 9.783 13.222 7.285 1.00 83.31 85 LEU A CA 1
ATOM 663 C C . LEU A 1 85 ? 8.783 12.424 8.121 1.00 83.31 85 LEU A C 1
ATOM 665 O O . LEU A 1 85 ? 9.145 11.385 8.658 1.00 83.31 85 LEU A O 1
ATOM 669 N N . LYS A 1 86 ? 7.509 12.833 8.115 1.00 80.06 86 LYS A N 1
ATOM 670 C CA . LYS A 1 86 ? 6.438 12.138 8.843 1.00 80.06 86 LYS A CA 1
ATOM 671 C C . LYS A 1 86 ? 6.273 10.684 8.402 1.00 80.06 86 LYS A C 1
ATOM 673 O O . LYS A 1 86 ? 5.962 9.819 9.212 1.00 80.06 86 LYS A O 1
ATOM 678 N N . TYR A 1 87 ? 6.470 10.405 7.112 1.00 80.44 87 TYR A N 1
ATOM 679 C CA . TYR A 1 87 ? 6.439 9.030 6.617 1.00 80.44 87 TYR A CA 1
ATOM 680 C C . TYR A 1 87 ? 7.591 8.192 7.191 1.00 80.44 87 TYR A C 1
ATOM 682 O O . TYR A 1 87 ? 7.370 7.071 7.639 1.00 80.44 87 TYR A O 1
ATOM 690 N N . VAL A 1 88 ? 8.812 8.730 7.202 1.00 84.56 88 VAL A N 1
ATOM 691 C CA . VAL A 1 88 ? 9.985 8.047 7.762 1.00 84.56 88 VAL A CA 1
ATOM 692 C C . VAL A 1 88 ? 9.867 7.880 9.278 1.00 84.56 88 VAL A C 1
ATOM 694 O O . VAL A 1 88 ? 10.158 6.791 9.761 1.00 84.56 88 VAL A O 1
ATOM 697 N N . GLU A 1 89 ? 9.404 8.898 10.007 1.00 83.62 89 GLU A N 1
ATOM 698 C CA . GLU A 1 89 ? 9.099 8.819 11.446 1.00 83.62 89 GLU A CA 1
ATOM 699 C C . GLU A 1 89 ? 8.134 7.666 11.726 1.00 83.62 89 GLU A C 1
ATOM 701 O O . GLU A 1 89 ? 8.464 6.751 12.472 1.00 83.62 89 GLU A O 1
ATOM 706 N N . PHE A 1 90 ? 7.013 7.605 11.001 1.00 80.94 90 PHE A N 1
ATOM 707 C CA . PHE A 1 90 ? 6.064 6.502 11.124 1.00 80.94 90 PHE A CA 1
ATOM 708 C C . PHE A 1 90 ? 6.711 5.121 10.886 1.00 80.94 90 PHE A C 1
ATOM 710 O O . PHE A 1 90 ? 6.439 4.163 11.616 1.00 80.94 90 PHE A O 1
ATOM 717 N N . LEU A 1 91 ? 7.589 4.994 9.884 1.00 82.50 91 LEU A N 1
ATOM 718 C CA . LEU A 1 91 ? 8.302 3.737 9.651 1.00 82.50 91 LEU A CA 1
ATOM 719 C C . LEU A 1 91 ? 9.249 3.385 10.805 1.00 82.50 91 LEU A C 1
ATOM 721 O O . LEU A 1 91 ? 9.362 2.210 11.157 1.00 82.50 91 LEU A O 1
ATOM 725 N N . ILE A 1 92 ? 9.930 4.373 11.383 1.00 84.56 92 ILE A N 1
ATOM 726 C CA . ILE A 1 92 ? 10.856 4.183 12.504 1.00 84.56 92 ILE A CA 1
ATOM 727 C C . ILE A 1 92 ? 10.107 3.788 13.774 1.00 84.56 92 ILE A C 1
ATOM 729 O O . ILE A 1 92 ? 10.552 2.874 14.467 1.00 84.56 92 ILE A O 1
ATOM 733 N N . ASP A 1 93 ? 8.976 4.428 14.043 1.00 79.88 93 ASP A N 1
ATOM 734 C CA . ASP A 1 93 ? 8.261 4.295 15.310 1.00 79.88 93 ASP A CA 1
ATOM 735 C C . ASP A 1 93 ? 7.363 3.054 15.345 1.00 79.88 93 ASP A C 1
ATOM 737 O O . ASP A 1 93 ? 7.193 2.439 16.398 1.00 79.88 93 ASP A O 1
ATO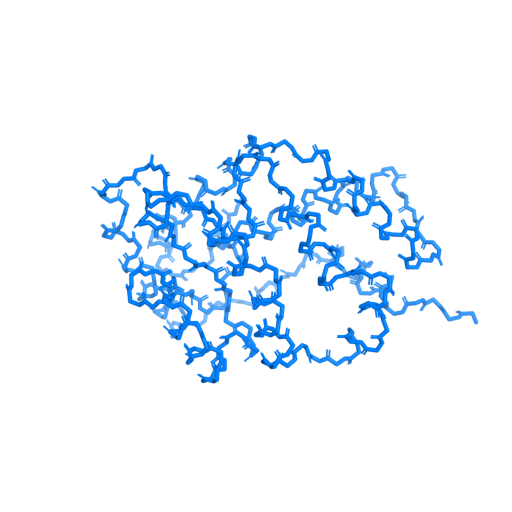M 741 N N . HIS A 1 94 ? 6.834 2.626 14.193 1.00 76.94 94 HIS A N 1
ATOM 742 C CA . HIS A 1 94 ? 5.843 1.544 14.133 1.00 76.94 94 HIS A CA 1
ATOM 743 C C . HIS A 1 94 ? 6.320 0.342 13.320 1.00 76.94 94 HIS A C 1
ATOM 745 O O . HIS A 1 94 ? 6.331 -0.791 13.810 1.00 76.94 94 HIS A O 1
ATOM 751 N N . PHE A 1 95 ? 6.765 0.564 12.081 1.00 80.00 95 PHE A N 1
ATOM 752 C CA . PHE A 1 95 ? 7.142 -0.546 11.205 1.00 80.00 95 PHE A CA 1
ATOM 753 C C . PHE A 1 95 ? 8.429 -1.244 11.669 1.00 80.00 95 PHE A C 1
ATOM 755 O O . PHE A 1 95 ? 8.478 -2.474 11.741 1.00 80.00 95 PHE A O 1
ATOM 762 N N . LEU A 1 96 ? 9.481 -0.489 11.993 1.00 82.44 96 LEU A N 1
ATOM 763 C CA . LEU A 1 96 ? 10.780 -1.055 12.350 1.00 82.44 96 LEU A CA 1
ATOM 764 C C . LEU A 1 96 ? 10.756 -1.915 13.617 1.00 82.44 96 LEU A C 1
ATOM 766 O O . LEU A 1 96 ? 11.338 -3.006 13.572 1.00 82.44 96 LEU A O 1
ATOM 770 N N . PRO A 1 97 ? 10.124 -1.501 14.732 1.00 83.00 97 PRO A N 1
ATOM 771 C CA . PRO A 1 97 ? 10.036 -2.333 15.924 1.00 83.00 97 PRO A CA 1
ATOM 772 C C . PRO A 1 97 ? 9.294 -3.635 15.636 1.00 83.00 97 PRO A C 1
ATOM 774 O O . PRO A 1 97 ? 9.772 -4.707 16.014 1.00 83.00 97 PRO A O 1
ATOM 777 N N . TRP A 1 98 ? 8.176 -3.567 14.905 1.00 82.75 98 TRP A N 1
ATOM 778 C CA . TRP A 1 98 ? 7.433 -4.751 14.484 1.00 82.75 98 TRP A CA 1
ATOM 779 C C . TRP A 1 98 ? 8.286 -5.680 13.610 1.00 82.75 98 TRP A C 1
ATOM 781 O O . TRP A 1 98 ? 8.385 -6.877 13.885 1.00 82.75 98 TRP A O 1
ATOM 791 N N . TYR A 1 99 ? 8.966 -5.132 12.601 1.00 79.12 99 TYR A N 1
ATOM 792 C CA . TYR A 1 99 ? 9.809 -5.895 11.684 1.00 79.12 99 TYR A CA 1
ATOM 793 C C . TYR A 1 99 ? 10.973 -6.573 12.416 1.00 79.12 99 TYR A C 1
ATOM 795 O O . TYR A 1 99 ? 11.236 -7.756 12.195 1.00 79.12 99 TYR A O 1
ATOM 803 N N . LYS A 1 100 ? 11.638 -5.867 13.342 1.00 84.19 100 LYS A N 1
ATOM 804 C CA . LYS A 1 100 ? 12.756 -6.401 14.141 1.00 84.19 100 LYS A CA 1
ATOM 805 C C . LYS A 1 100 ? 12.340 -7.531 15.086 1.00 84.19 100 LYS A C 1
ATOM 807 O O . LYS A 1 100 ? 13.152 -8.425 15.316 1.00 84.19 100 LYS A O 1
ATOM 812 N N . LYS A 1 101 ? 11.096 -7.535 15.582 1.00 84.50 101 LYS A N 1
ATOM 813 C CA . LYS A 1 101 ? 10.544 -8.625 16.411 1.00 84.50 101 LYS A CA 1
ATOM 814 C C . LYS A 1 101 ? 10.336 -9.930 15.628 1.00 84.50 101 LYS A C 1
ATOM 816 O O . LYS A 1 101 ? 10.181 -10.986 16.237 1.00 84.50 101 LYS A O 1
ATOM 821 N N . LYS A 1 102 ? 10.319 -9.899 14.289 1.00 81.25 102 LYS A N 1
ATOM 822 C CA . LYS A 1 102 ? 10.111 -11.099 13.466 1.00 81.25 102 LYS A CA 1
ATOM 823 C C . LYS A 1 102 ? 11.377 -11.954 13.351 1.00 81.25 102 LYS A C 1
ATOM 825 O O . LYS A 1 102 ? 12.508 -11.460 13.293 1.00 81.25 102 LYS A O 1
ATOM 830 N N . ASN A 1 103 ? 11.171 -13.269 13.267 1.00 84.94 103 ASN A N 1
ATOM 831 C CA . ASN A 1 103 ? 12.262 -14.233 13.138 1.00 84.94 103 ASN A CA 1
ATOM 832 C C . ASN A 1 103 ? 13.043 -14.052 11.817 1.00 84.94 103 ASN A C 1
ATOM 834 O O . ASN A 1 103 ? 12.597 -13.395 10.872 1.00 84.94 103 ASN A O 1
ATOM 838 N N . ARG A 1 104 ? 14.244 -14.638 11.754 1.00 84.88 104 ARG A N 1
ATOM 839 C CA . ARG A 1 104 ? 15.146 -14.503 10.598 1.00 84.88 104 ARG A CA 1
ATOM 840 C C . ARG A 1 104 ? 14.523 -15.026 9.300 1.00 84.88 104 ARG A C 1
ATOM 842 O O . ARG A 1 104 ? 14.685 -14.386 8.267 1.00 84.88 104 ARG A O 1
ATOM 849 N N . ALA A 1 105 ? 13.799 -16.144 9.355 1.00 80.81 105 ALA A N 1
ATOM 850 C CA . ALA A 1 105 ? 13.157 -16.730 8.180 1.00 80.81 105 ALA A CA 1
ATOM 851 C C . ALA A 1 105 ? 12.140 -15.763 7.555 1.00 80.81 105 ALA A C 1
ATOM 853 O O . ALA A 1 105 ? 12.178 -15.526 6.351 1.00 80.81 105 ALA A O 1
ATOM 854 N N . PHE A 1 106 ? 11.303 -15.128 8.378 1.00 80.06 106 PHE A N 1
ATOM 855 C CA . PHE A 1 106 ? 10.359 -14.106 7.934 1.00 80.06 106 PHE A CA 1
ATOM 856 C C . PHE A 1 106 ? 11.077 -12.900 7.319 1.00 80.06 106 PHE A C 1
ATOM 858 O O . PHE A 1 106 ? 10.785 -12.513 6.190 1.00 80.06 106 PHE A O 1
ATOM 865 N N . ARG A 1 107 ? 12.071 -12.337 8.023 1.00 80.81 107 ARG A N 1
ATOM 866 C CA . ARG A 1 107 ? 12.829 -11.158 7.557 1.00 80.81 107 ARG A CA 1
ATOM 867 C C . ARG A 1 107 ? 13.634 -11.397 6.274 1.00 80.81 107 ARG A C 1
ATOM 869 O O . ARG A 1 107 ? 14.009 -10.437 5.598 1.00 80.81 107 ARG A O 1
ATOM 876 N N . ASN A 1 108 ? 13.925 -12.654 5.951 1.00 79.94 108 ASN A N 1
ATOM 877 C CA . ASN A 1 108 ? 14.589 -13.036 4.709 1.00 79.94 108 ASN A CA 1
ATOM 878 C C . ASN A 1 108 ? 13.618 -13.174 3.530 1.00 79.94 108 ASN A C 1
ATOM 880 O O . ASN A 1 108 ? 14.055 -13.010 2.398 1.00 79.94 108 ASN A O 1
ATOM 884 N N . LYS A 1 109 ? 12.337 -13.472 3.787 1.00 76.44 109 LYS A N 1
ATOM 885 C CA . LYS A 1 109 ? 11.322 -13.689 2.744 1.00 76.44 109 LYS A CA 1
ATOM 886 C C . LYS A 1 109 ? 10.470 -12.456 2.440 1.00 76.44 109 LYS A C 1
ATOM 888 O O . LYS A 1 109 ? 9.954 -12.344 1.338 1.00 76.44 109 LYS A O 1
ATOM 893 N N . ILE A 1 110 ? 10.277 -11.563 3.411 1.00 75.44 110 ILE A N 1
ATOM 894 C CA . ILE A 1 110 ? 9.400 -10.399 3.243 1.00 75.44 110 ILE A CA 1
ATOM 895 C C . ILE A 1 110 ? 9.948 -9.392 2.226 1.00 75.44 110 ILE A C 1
ATOM 897 O O . ILE A 1 110 ? 11.124 -9.023 2.263 1.00 75.44 110 ILE A O 1
ATOM 901 N N . ILE A 1 111 ? 9.046 -8.894 1.379 1.00 78.75 111 ILE A N 1
ATOM 902 C CA . ILE A 1 111 ? 9.278 -7.793 0.445 1.00 78.75 111 ILE A CA 1
ATOM 903 C C . ILE A 1 111 ? 8.443 -6.596 0.905 1.00 78.75 111 ILE A C 1
ATOM 905 O O . ILE A 1 111 ? 7.221 -6.674 1.023 1.00 78.75 111 ILE A O 1
ATOM 909 N N . PHE A 1 112 ? 9.103 -5.473 1.164 1.00 83.06 112 PHE A N 1
ATOM 910 C CA . PHE A 1 112 ? 8.451 -4.216 1.491 1.00 83.06 112 PHE A CA 1
ATOM 911 C C . PHE A 1 112 ? 7.827 -3.604 0.238 1.00 83.06 112 PHE A C 1
ATOM 913 O O . PHE A 1 112 ? 8.485 -3.462 -0.793 1.00 83.06 112 PHE A O 1
ATOM 920 N N . MET A 1 113 ? 6.566 -3.201 0.343 1.00 83.88 113 MET A N 1
ATOM 921 C CA . MET A 1 113 ? 5.808 -2.579 -0.734 1.00 83.88 113 MET A CA 1
ATOM 922 C C . MET A 1 113 ? 5.191 -1.276 -0.227 1.00 83.88 113 MET A C 1
ATOM 924 O O . MET A 1 113 ? 4.612 -1.230 0.857 1.00 83.88 113 MET A O 1
ATOM 928 N N . HIS A 1 114 ? 5.327 -0.229 -1.036 1.00 83.00 114 HIS A N 1
ATOM 929 C CA . HIS A 1 114 ? 4.611 1.037 -0.923 1.00 83.00 114 HIS A CA 1
ATOM 930 C C . HIS A 1 114 ? 4.383 1.608 -2.327 1.00 83.00 114 HIS A C 1
ATOM 932 O O . HIS A 1 114 ? 5.053 1.197 -3.275 1.00 83.00 114 HIS A O 1
ATOM 938 N N . ASP A 1 115 ? 3.425 2.518 -2.486 1.00 83.25 115 ASP A N 1
ATOM 939 C CA . ASP A 1 115 ? 3.190 3.177 -3.770 1.00 83.25 115 ASP A CA 1
ATOM 940 C C . ASP A 1 115 ? 4.147 4.362 -3.994 1.00 83.25 115 ASP A C 1
ATOM 942 O O . ASP A 1 115 ? 4.892 4.770 -3.107 1.00 83.25 115 ASP A O 1
ATOM 946 N N . ASN A 1 116 ? 4.104 4.956 -5.187 1.00 84.00 116 ASN A N 1
ATOM 947 C CA . ASN A 1 116 ? 4.948 6.102 -5.544 1.00 84.00 116 ASN A CA 1
ATOM 948 C C . ASN A 1 116 ? 4.326 7.450 -5.136 1.00 84.00 116 ASN A C 1
ATOM 950 O O . ASN A 1 116 ? 4.425 8.423 -5.890 1.00 84.00 116 ASN A O 1
ATOM 954 N N . ALA A 1 117 ? 3.652 7.529 -3.983 1.00 82.44 117 ALA A N 1
ATOM 955 C CA . ALA A 1 117 ? 3.240 8.822 -3.441 1.00 82.44 117 ALA A CA 1
ATOM 956 C C . ALA A 1 117 ? 4.473 9.740 -3.270 1.00 82.44 117 ALA A C 1
ATOM 958 O O . ALA A 1 117 ? 5.573 9.239 -3.021 1.00 82.44 117 ALA A O 1
ATOM 959 N N . PRO A 1 118 ? 4.343 11.078 -3.376 1.00 82.56 118 PRO A N 1
ATOM 960 C CA . PRO A 1 118 ? 5.501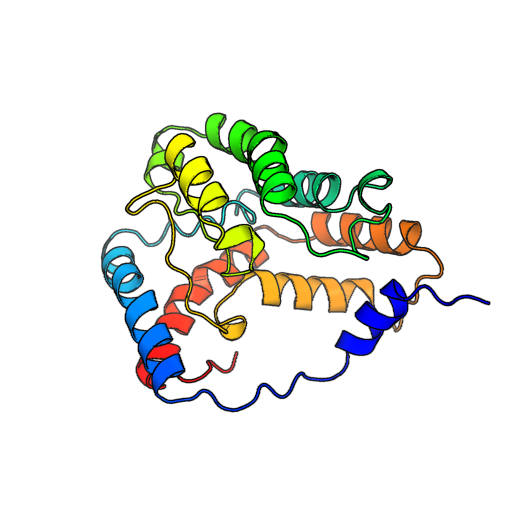 11.978 -3.335 1.00 82.56 118 PRO A CA 1
ATOM 961 C C . PRO A 1 118 ? 6.407 11.805 -2.105 1.00 82.56 118 PRO A C 1
ATOM 963 O O . PRO A 1 118 ? 7.626 11.898 -2.223 1.00 82.56 118 PRO A O 1
ATOM 966 N N . SER A 1 119 ? 5.831 11.511 -0.935 1.00 83.19 119 SER A N 1
ATOM 967 C CA . SER A 1 119 ? 6.582 11.193 0.285 1.00 83.19 119 SER A CA 1
ATOM 968 C C . SER A 1 119 ? 7.340 9.876 0.196 1.00 83.19 119 SER A C 1
ATOM 970 O O . SER A 1 119 ? 8.440 9.780 0.719 1.00 83.19 119 SER A O 1
ATOM 972 N N . HIS A 1 120 ? 6.775 8.868 -0.461 1.00 85.56 120 HIS A N 1
ATOM 973 C CA . HIS A 1 120 ? 7.357 7.535 -0.594 1.00 85.56 120 HIS A CA 1
ATOM 974 C C . HIS A 1 120 ? 8.499 7.517 -1.616 1.00 85.56 120 HIS A C 1
ATOM 976 O O . HIS A 1 120 ? 9.539 6.909 -1.376 1.00 85.56 120 HIS A O 1
ATOM 982 N N . ALA A 1 121 ? 8.322 8.245 -2.723 1.00 86.81 121 ALA A N 1
ATOM 983 C CA . ALA A 1 121 ? 9.298 8.383 -3.801 1.00 86.81 121 ALA A CA 1
ATOM 984 C C . ALA A 1 121 ? 10.418 9.400 -3.499 1.00 86.81 121 ALA A C 1
ATOM 986 O O . ALA A 1 121 ? 11.312 9.605 -4.323 1.00 86.81 121 ALA A O 1
ATOM 987 N N . ALA A 1 122 ? 10.389 10.063 -2.338 1.00 89.62 122 ALA A N 1
ATOM 988 C CA . ALA A 1 122 ? 11.416 11.021 -1.958 1.00 89.62 122 ALA A CA 1
ATOM 989 C C . ALA A 1 122 ? 12.789 10.339 -1.816 1.00 89.62 122 ALA A C 1
ATOM 991 O O . ALA A 1 122 ? 12.918 9.256 -1.236 1.00 89.62 122 ALA A O 1
ATOM 992 N N . ARG A 1 123 ? 13.850 11.020 -2.272 1.00 92.44 123 ARG A N 1
ATOM 993 C CA . ARG A 1 123 ? 15.237 10.532 -2.143 1.00 92.44 123 ARG A CA 1
ATOM 994 C C . ARG A 1 123 ? 15.594 10.205 -0.692 1.00 92.44 123 ARG A C 1
ATOM 996 O O . ARG A 1 123 ? 16.221 9.185 -0.427 1.00 92.44 123 ARG A O 1
ATOM 1003 N N . ASN A 1 124 ? 15.158 11.052 0.238 1.00 92.44 124 ASN A N 1
ATOM 1004 C CA . ASN A 1 124 ? 15.409 10.862 1.663 1.00 92.44 124 ASN A CA 1
ATOM 1005 C C . ASN A 1 124 ? 14.707 9.607 2.193 1.00 92.44 124 ASN A C 1
ATOM 1007 O O . ASN A 1 124 ? 15.324 8.845 2.924 1.00 92.44 124 ASN A O 1
ATOM 1011 N N . THR A 1 125 ? 13.479 9.324 1.756 1.00 90.88 125 THR A N 1
ATOM 1012 C CA . THR A 1 125 ? 12.776 8.084 2.115 1.00 90.88 125 THR A CA 1
ATOM 1013 C C . THR A 1 125 ? 13.491 6.851 1.590 1.00 90.88 125 THR A C 1
ATOM 1015 O O . THR A 1 125 ? 13.656 5.886 2.331 1.00 90.88 125 THR A O 1
ATOM 1018 N N . SER A 1 126 ? 13.981 6.894 0.349 1.00 91.38 126 SER A N 1
ATOM 1019 C CA . SER A 1 126 ? 14.780 5.798 -0.216 1.00 91.38 126 SER A CA 1
ATOM 1020 C C . SER A 1 126 ? 16.064 5.559 0.592 1.00 91.38 126 SER A C 1
ATOM 1022 O O . SER A 1 126 ? 16.395 4.416 0.902 1.00 91.38 126 SER A O 1
ATOM 1024 N N . ALA A 1 127 ? 16.759 6.629 0.994 1.00 93.81 127 ALA A N 1
ATOM 1025 C CA . ALA A 1 127 ? 17.949 6.540 1.841 1.00 93.81 127 ALA A CA 1
ATOM 1026 C C . ALA A 1 127 ? 17.628 5.974 3.237 1.00 93.81 127 ALA A C 1
ATOM 1028 O O . ALA A 1 127 ? 18.345 5.101 3.727 1.00 93.81 127 ALA A O 1
ATOM 1029 N N . SER A 1 128 ? 16.526 6.409 3.854 1.00 94.25 128 SER A N 1
ATOM 1030 C CA . SER A 1 128 ? 16.066 5.891 5.145 1.00 94.25 128 SER A CA 1
ATOM 1031 C C . SER A 1 128 ? 15.702 4.406 5.069 1.00 94.25 128 SER A C 1
ATOM 1033 O O . SER A 1 128 ? 16.160 3.635 5.906 1.00 94.25 128 SER A O 1
ATOM 1035 N N . LEU A 1 129 ? 14.961 3.970 4.045 1.00 91.75 129 LEU A N 1
ATOM 1036 C CA . LEU A 1 129 ? 14.650 2.551 3.820 1.00 91.75 129 LEU A CA 1
ATOM 1037 C C . LEU A 1 129 ? 15.927 1.714 3.632 1.00 91.75 129 LEU A C 1
ATOM 1039 O O . LEU A 1 129 ? 16.064 0.643 4.225 1.00 91.75 129 LEU A O 1
ATOM 1043 N N . ALA A 1 130 ? 16.910 2.225 2.887 1.00 93.06 130 ALA A N 1
ATOM 1044 C CA . ALA A 1 130 ? 18.194 1.550 2.726 1.00 93.06 130 ALA A CA 1
ATOM 1045 C C . ALA A 1 130 ? 18.953 1.409 4.058 1.00 93.06 130 ALA A C 1
ATOM 1047 O O . ALA A 1 130 ? 19.468 0.326 4.347 1.00 93.06 130 ALA A O 1
ATOM 1048 N N . ALA A 1 131 ? 18.969 2.453 4.895 1.00 93.00 131 ALA A N 1
ATOM 1049 C CA . ALA A 1 131 ? 19.557 2.415 6.239 1.00 93.00 131 ALA A CA 1
ATOM 1050 C C . ALA A 1 131 ? 18.834 1.427 7.176 1.00 93.00 131 ALA A C 1
ATOM 1052 O O . ALA A 1 131 ? 19.447 0.830 8.058 1.00 93.00 131 ALA A O 1
ATOM 1053 N N . MET A 1 132 ? 17.541 1.192 6.943 1.00 89.19 132 MET A N 1
ATOM 1054 C CA . MET A 1 132 ? 16.732 0.178 7.627 1.00 89.19 132 MET A CA 1
ATOM 1055 C C . MET A 1 132 ? 16.983 -1.259 7.136 1.00 89.19 132 MET A C 1
ATOM 1057 O O . MET A 1 132 ? 16.415 -2.208 7.682 1.00 89.19 132 MET A O 1
ATOM 1061 N N . GLY A 1 133 ? 17.814 -1.446 6.104 1.00 88.62 133 GLY A N 1
ATOM 1062 C CA . GLY A 1 133 ? 18.040 -2.744 5.463 1.00 88.62 133 GLY A CA 1
ATOM 1063 C C . GLY A 1 133 ? 16.923 -3.162 4.501 1.00 88.62 133 GLY A C 1
ATOM 1064 O O . GLY A 1 133 ? 16.816 -4.343 4.168 1.00 88.62 133 GLY A O 1
ATOM 1065 N N . ILE A 1 134 ? 16.093 -2.212 4.064 1.00 88.06 134 ILE A N 1
ATOM 1066 C CA . ILE A 1 134 ? 15.008 -2.384 3.092 1.00 88.06 134 ILE A CA 1
ATOM 1067 C C . ILE A 1 134 ? 15.482 -1.790 1.764 1.00 88.06 134 ILE A C 1
ATOM 1069 O O . ILE A 1 134 ? 15.161 -0.665 1.389 1.00 88.06 134 ILE A O 1
ATOM 1073 N N . LYS A 1 135 ? 16.320 -2.547 1.068 1.00 85.44 135 LYS A N 1
ATOM 1074 C CA . LYS A 1 135 ? 16.874 -2.209 -0.247 1.00 85.44 135 LYS A CA 1
ATOM 1075 C C . LYS A 1 135 ? 16.987 -3.476 -1.085 1.00 85.44 135 LYS A C 1
ATOM 1077 O O . LYS A 1 135 ? 16.789 -4.556 -0.541 1.00 85.44 135 LYS A O 1
ATOM 1082 N N . GLU A 1 136 ? 17.278 -3.325 -2.377 1.00 78.12 136 GLU A N 1
ATOM 1083 C CA . GLU A 1 136 ? 17.746 -4.387 -3.291 1.00 78.12 136 GLU A CA 1
ATOM 1084 C C . GLU A 1 136 ? 17.090 -5.766 -3.079 1.00 78.12 136 GLU A C 1
ATOM 1086 O O . GLU A 1 136 ? 17.525 -6.576 -2.264 1.00 78.12 136 GLU A O 1
ATOM 1091 N N . GLY A 1 137 ? 16.001 -6.041 -3.798 1.00 78.00 137 GLY A N 1
ATOM 1092 C CA . GLY A 1 137 ? 15.250 -7.296 -3.662 1.00 78.00 137 GLY A CA 1
ATOM 1093 C C . GLY A 1 137 ? 14.313 -7.346 -2.449 1.00 78.00 137 GLY A C 1
ATOM 1094 O O . GLY A 1 137 ? 13.349 -8.105 -2.479 1.00 78.00 137 GLY A O 1
ATOM 1095 N N . LYS A 1 138 ? 14.516 -6.492 -1.430 1.00 81.50 138 LYS A N 1
ATOM 1096 C CA . LYS A 1 138 ? 13.569 -6.305 -0.310 1.00 81.50 138 LYS A CA 1
ATOM 1097 C C . LYS A 1 138 ? 12.625 -5.120 -0.461 1.00 81.50 138 LYS A C 1
ATOM 1099 O O . LYS A 1 138 ? 11.687 -5.018 0.320 1.00 81.50 138 LYS A O 1
ATOM 1104 N N . LEU A 1 139 ? 12.866 -4.223 -1.415 1.00 84.69 139 LEU A N 1
ATOM 1105 C CA . LEU A 1 139 ? 11.969 -3.113 -1.737 1.00 84.69 139 LEU A CA 1
ATOM 1106 C C . LEU A 1 139 ? 11.349 -3.347 -3.112 1.00 84.69 139 LEU A C 1
ATOM 1108 O O . LEU A 1 139 ? 12.063 -3.526 -4.099 1.00 84.69 139 LEU A O 1
ATOM 1112 N N . MET A 1 140 ? 10.024 -3.332 -3.168 1.00 83.50 140 MET A N 1
ATOM 1113 C CA . MET A 1 140 ? 9.267 -3.515 -4.393 1.00 83.50 140 MET A CA 1
ATOM 1114 C C 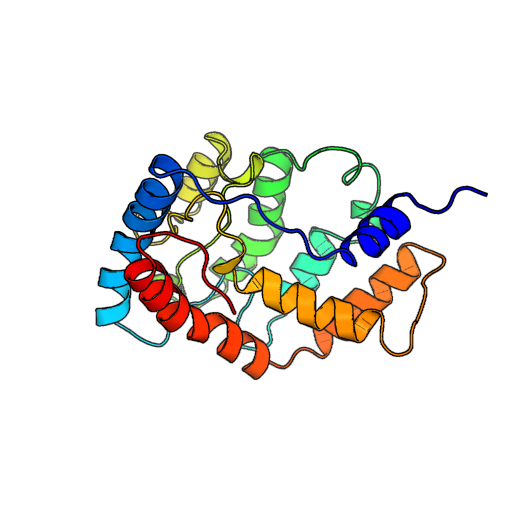. MET A 1 140 ? 9.240 -2.234 -5.223 1.00 83.50 140 MET A C 1
ATOM 1116 O O . MET A 1 140 ? 8.786 -1.192 -4.753 1.00 83.50 140 MET A O 1
ATOM 1120 N N . LEU A 1 141 ? 9.651 -2.325 -6.489 1.00 84.94 141 LEU A N 1
ATOM 1121 C CA . LEU A 1 141 ? 9.443 -1.244 -7.447 1.00 84.94 141 LEU A CA 1
ATOM 1122 C C . LEU A 1 141 ? 7.961 -1.176 -7.825 1.00 84.94 141 LEU A C 1
ATOM 1124 O O . LEU A 1 141 ? 7.476 -2.028 -8.565 1.00 84.94 141 LEU A O 1
ATOM 1128 N N . TRP A 1 142 ? 7.238 -0.170 -7.334 1.00 87.44 142 TRP A N 1
ATOM 1129 C CA . TRP A 1 142 ? 5.817 -0.032 -7.636 1.00 87.44 142 TRP A CA 1
ATOM 1130 C C . TRP A 1 142 ? 5.578 0.673 -8.981 1.00 87.44 142 TRP A C 1
ATOM 1132 O O . TRP A 1 142 ? 6.158 1.734 -9.238 1.00 87.44 142 TRP A O 1
ATOM 1142 N N . PRO A 1 143 ? 4.715 0.141 -9.863 1.00 87.06 143 PRO A N 1
ATOM 1143 C CA . PRO A 1 143 ? 4.394 0.794 -11.123 1.00 87.06 143 PRO A CA 1
ATOM 1144 C C . PRO A 1 143 ? 3.605 2.103 -10.911 1.00 87.06 143 PRO A C 1
ATOM 1146 O O . PRO A 1 143 ? 2.661 2.153 -10.116 1.00 87.06 143 PRO A O 1
ATOM 1149 N N . PRO A 1 144 ? 3.918 3.183 -11.654 1.00 83.00 144 PRO A N 1
ATOM 1150 C CA . PRO A 1 144 ? 3.207 4.452 -11.520 1.00 83.00 144 PRO A CA 1
ATOM 1151 C C . PRO A 1 144 ? 1.728 4.302 -11.894 1.00 83.00 144 PRO A C 1
ATOM 1153 O O . PRO A 1 144 ? 1.376 3.508 -12.769 1.00 83.00 144 PRO A O 1
ATOM 1156 N N . SER A 1 145 ? 0.860 5.088 -11.251 1.00 81.88 145 SER A N 1
ATOM 1157 C CA . SER A 1 145 ? -0.585 5.116 -11.530 1.00 81.88 145 SER A CA 1
ATOM 1158 C C . SER A 1 145 ? -1.232 3.725 -11.549 1.00 81.88 145 SER A C 1
ATOM 1160 O O . SER A 1 145 ? -2.021 3.424 -12.445 1.00 81.88 145 SER A O 1
ATOM 1162 N N . SER A 1 146 ? -0.880 2.864 -10.588 1.00 88.19 146 SER A N 1
ATOM 1163 C CA . SER A 1 146 ? -1.338 1.465 -10.545 1.00 88.19 146 SER A CA 1
ATOM 1164 C C . SER A 1 146 ? -2.129 1.087 -9.285 1.00 88.19 146 SER A C 1
ATOM 1166 O O . SER A 1 146 ? -1.821 0.080 -8.649 1.00 88.19 146 SER A O 1
ATOM 1168 N N . PRO A 1 147 ? -3.173 1.849 -8.903 1.00 85.00 147 PRO A N 1
ATOM 1169 C CA . PRO A 1 147 ? -4.038 1.469 -7.783 1.00 85.00 147 PRO A CA 1
ATOM 1170 C C . PRO A 1 147 ? -4.807 0.165 -8.056 1.00 85.00 147 PRO A C 1
ATOM 1172 O O . PRO A 1 147 ? -5.212 -0.520 -7.129 1.00 85.00 147 PRO A O 1
ATOM 1175 N N . ASP A 1 148 ? -4.987 -0.214 -9.325 1.00 87.56 148 ASP A N 1
ATOM 1176 C CA . ASP A 1 148 ? -5.592 -1.486 -9.730 1.00 87.56 148 ASP A CA 1
ATOM 1177 C C . ASP A 1 148 ? -4.749 -2.713 -9.346 1.00 87.56 148 ASP A C 1
ATOM 1179 O O . ASP A 1 148 ? -5.274 -3.818 -9.207 1.00 87.56 148 ASP A O 1
ATOM 1183 N N . LEU A 1 149 ? -3.451 -2.520 -9.119 1.00 85.94 149 LEU A N 1
ATOM 1184 C CA . LEU A 1 149 ? -2.587 -3.573 -8.606 1.00 85.94 149 LEU A CA 1
ATOM 1185 C C . LEU A 1 149 ? -2.537 -3.583 -7.081 1.00 85.94 149 LEU A C 1
ATOM 1187 O O . LEU A 1 149 ? -2.239 -4.620 -6.523 1.00 85.94 149 LEU A O 1
ATOM 1191 N N . ASN A 1 150 ? -2.832 -2.478 -6.394 1.00 85.31 150 ASN A N 1
ATOM 1192 C CA . ASN A 1 150 ? -2.581 -2.361 -4.959 1.00 85.31 150 ASN A CA 1
ATOM 1193 C C . ASN A 1 150 ? -3.650 -3.109 -4.130 1.00 85.31 150 ASN A C 1
ATOM 1195 O O . ASN A 1 150 ? -4.805 -2.674 -4.117 1.00 85.31 150 ASN A O 1
ATOM 1199 N N . PRO A 1 151 ? -3.309 -4.183 -3.387 1.00 77.38 151 PRO A N 1
ATOM 1200 C CA . PRO A 1 151 ? -4.288 -4.918 -2.584 1.00 77.38 151 PRO A CA 1
ATOM 1201 C C . PRO A 1 151 ? -4.933 -4.069 -1.482 1.00 77.38 151 PRO A C 1
ATOM 1203 O O . PRO A 1 151 ? -6.085 -4.317 -1.116 1.00 77.38 151 PRO A O 1
ATOM 1206 N N . ILE A 1 152 ? -4.238 -3.038 -0.978 1.00 76.44 152 ILE A N 1
ATOM 1207 C CA . ILE A 1 152 ? -4.776 -2.173 0.082 1.00 76.44 152 ILE A CA 1
ATOM 1208 C C . ILE A 1 152 ? -5.990 -1.370 -0.401 1.00 76.44 152 ILE A C 1
ATOM 1210 O O . ILE A 1 152 ? -6.900 -1.107 0.377 1.00 76.44 152 ILE A O 1
ATOM 1214 N N . GLU A 1 153 ? -6.071 -1.047 -1.696 1.00 80.75 153 GLU A N 1
ATOM 1215 C CA . GLU A 1 153 ? -7.223 -0.348 -2.282 1.00 80.75 153 GLU A CA 1
ATOM 1216 C C . GLU A 1 153 ? -8.493 -1.204 -2.190 1.00 80.75 153 GLU A C 1
ATOM 1218 O O . GLU A 1 153 ? -9.595 -0.699 -1.953 1.00 80.75 153 GLU A O 1
ATOM 1223 N N . ASN A 1 154 ? -8.350 -2.527 -2.308 1.00 81.69 154 ASN A N 1
ATOM 1224 C CA . ASN A 1 154 ? -9.464 -3.447 -2.107 1.00 81.69 154 ASN A CA 1
ATOM 1225 C C . ASN A 1 154 ? -9.845 -3.578 -0.645 1.00 81.69 154 ASN A C 1
ATOM 1227 O O . ASN A 1 154 ? -11.038 -3.602 -0.344 1.00 81.69 154 ASN A O 1
ATOM 1231 N N . LEU A 1 155 ? -8.858 -3.622 0.252 1.00 79.12 155 LEU A N 1
ATOM 1232 C CA . LEU A 1 155 ? -9.125 -3.613 1.683 1.00 79.12 155 LEU A CA 1
ATOM 1233 C C . LEU A 1 155 ? -9.921 -2.362 2.071 1.00 79.12 155 LEU A C 1
ATOM 1235 O O . LEU A 1 155 ? -10.960 -2.469 2.721 1.00 79.12 155 LEU A O 1
ATOM 1239 N N . TRP A 1 156 ? -9.506 -1.192 1.578 1.00 78.94 156 TRP A N 1
ATOM 1240 C CA . TRP A 1 156 ? -10.236 0.059 1.764 1.00 78.94 156 TRP A CA 1
ATOM 1241 C C . TRP A 1 156 ? -11.646 0.004 1.185 1.00 78.94 156 TRP A C 1
ATOM 1243 O O . TRP A 1 156 ? -12.579 0.524 1.792 1.00 78.94 156 TRP A O 1
ATOM 1253 N N . SER A 1 157 ? -11.841 -0.629 0.027 1.00 82.50 157 SER A N 1
ATOM 1254 C CA . SER A 1 157 ? -13.180 -0.818 -0.539 1.00 82.50 157 SER A CA 1
ATOM 1255 C C . SER A 1 157 ? -14.071 -1.698 0.345 1.00 82.50 157 SER A C 1
ATOM 1257 O O . SER A 1 157 ? -15.251 -1.386 0.511 1.00 82.50 157 SER A O 1
ATOM 1259 N N . ILE A 1 158 ? -13.527 -2.775 0.922 1.00 83.19 158 ILE A N 1
ATOM 1260 C CA . ILE A 1 158 ? -14.248 -3.663 1.846 1.00 83.19 158 ILE A CA 1
ATOM 1261 C C . ILE A 1 158 ? -14.617 -2.905 3.122 1.00 83.19 158 ILE A C 1
ATOM 1263 O O . ILE A 1 158 ? -15.786 -2.905 3.507 1.00 83.19 158 ILE A O 1
ATOM 1267 N N . LEU A 1 159 ? -13.649 -2.211 3.726 1.00 82.56 159 LEU A N 1
ATOM 1268 C CA . LEU A 1 159 ? -13.847 -1.407 4.930 1.00 82.56 159 LEU A CA 1
ATOM 1269 C C . LEU A 1 159 ? -14.910 -0.334 4.722 1.00 82.56 159 LEU A C 1
ATOM 1271 O O . LEU A 1 159 ? -15.854 -0.258 5.500 1.00 82.56 159 LEU A O 1
ATOM 1275 N N . LYS A 1 160 ? -14.816 0.449 3.641 1.00 82.38 160 LYS A N 1
ATOM 1276 C CA . LYS A 1 160 ? -15.808 1.487 3.326 1.00 82.38 160 LYS A CA 1
ATOM 1277 C C . LYS A 1 160 ? -17.216 0.910 3.226 1.00 82.38 160 LYS A C 1
ATOM 1279 O O . LYS A 1 160 ? -18.140 1.476 3.797 1.00 82.38 160 LYS A O 1
ATOM 1284 N N . ARG A 1 161 ? -17.388 -0.219 2.532 1.00 87.62 161 ARG A N 1
ATOM 1285 C CA . ARG A 1 161 ? -18.707 -0.845 2.383 1.00 87.62 161 ARG A CA 1
ATOM 1286 C C . ARG A 1 161 ? -19.299 -1.265 3.728 1.00 87.62 161 ARG A C 1
ATOM 1288 O O . ARG A 1 161 ? -20.485 -1.045 3.922 1.00 87.62 161 ARG A O 1
ATOM 1295 N N . LYS A 1 162 ? -18.489 -1.812 4.641 1.00 87.75 162 LYS A N 1
ATOM 1296 C CA . LYS A 1 162 ? -18.952 -2.165 5.991 1.00 87.75 162 LYS A CA 1
ATOM 1297 C C . LYS A 1 162 ? -19.241 -0.931 6.854 1.00 87.75 162 LYS A C 1
ATOM 1299 O O . LYS A 1 162 ? -20.289 -0.836 7.477 1.00 87.75 162 LYS A O 1
ATOM 1304 N N . ILE A 1 163 ? -18.339 0.053 6.853 1.00 86.38 163 ILE A N 1
ATOM 1305 C CA . ILE A 1 163 ? -18.461 1.283 7.655 1.00 86.38 163 ILE A CA 1
ATOM 1306 C C . ILE A 1 163 ? -19.743 2.058 7.314 1.00 86.38 163 ILE A C 1
ATOM 1308 O O . ILE A 1 163 ? -20.387 2.601 8.211 1.00 86.38 163 ILE A O 1
ATOM 1312 N N . TYR A 1 164 ? -20.109 2.098 6.030 1.00 87.44 164 TYR A N 1
ATOM 1313 C CA . TYR A 1 164 ? -21.279 2.814 5.511 1.00 87.44 164 TYR A CA 1
ATOM 1314 C C . TYR A 1 164 ? -22.479 1.896 5.209 1.00 87.44 164 TYR A C 1
ATOM 1316 O O . TYR A 1 164 ? -23.418 2.309 4.523 1.00 87.44 164 TYR A O 1
ATOM 1324 N N . GLU A 1 165 ? -22.466 0.655 5.702 1.00 88.94 165 GLU A N 1
ATOM 1325 C CA . GLU A 1 165 ? -23.569 -0.290 5.524 1.00 88.94 165 GLU A CA 1
ATOM 1326 C C . GLU A 1 165 ? -24.888 0.284 6.069 1.00 88.94 165 GLU A C 1
ATOM 1328 O O . GLU A 1 165 ? -24.910 1.040 7.046 1.00 88.94 165 GLU A O 1
ATOM 1333 N N . GLY A 1 166 ? -26.000 -0.007 5.386 1.00 90.38 166 GLY A N 1
ATOM 1334 C CA . GLY A 1 166 ? -27.319 0.520 5.752 1.00 90.38 166 GLY A CA 1
ATOM 1335 C C . GLY A 1 166 ? -27.446 2.047 5.653 1.00 90.38 166 GLY A C 1
ATOM 1336 O O . GLY A 1 166 ? -28.368 2.619 6.224 1.00 90.38 166 GLY A O 1
ATOM 1337 N N . GLY A 1 167 ? -26.519 2.728 4.965 1.00 87.94 167 GLY A N 1
ATOM 1338 C CA . GLY A 1 167 ? -26.541 4.184 4.805 1.00 87.94 167 GLY A CA 1
ATOM 1339 C C . GLY A 1 167 ? -26.049 4.961 6.029 1.00 87.94 167 GLY A C 1
ATOM 1340 O O . GLY A 1 167 ? -26.281 6.171 6.102 1.00 87.94 167 GLY A O 1
ATOM 1341 N N . ARG A 1 168 ? -25.361 4.299 6.973 1.00 87.75 168 ARG A N 1
ATOM 1342 C CA . ARG A 1 168 ? -24.815 4.911 8.194 1.00 87.75 168 ARG A CA 1
ATOM 1343 C C . ARG A 1 168 ? -24.042 6.198 7.884 1.00 87.75 168 ARG A C 1
ATOM 1345 O O . ARG A 1 168 ? -23.226 6.237 6.971 1.00 87.75 168 ARG A O 1
ATOM 1352 N N . GLN A 1 169 ? -24.281 7.247 8.667 1.00 88.19 169 GLN A N 1
ATOM 1353 C CA . GLN A 1 169 ? -23.568 8.524 8.576 1.00 88.19 169 GLN A CA 1
ATOM 1354 C C . GLN A 1 169 ? -22.861 8.823 9.897 1.00 88.19 169 GLN A C 1
ATOM 1356 O O . GLN A 1 169 ? -23.306 8.390 10.956 1.00 88.19 169 GLN A O 1
ATOM 1361 N N . PHE A 1 170 ? -21.779 9.597 9.834 1.00 84.88 170 PHE A N 1
ATOM 1362 C CA . PHE A 1 170 ? -20.990 9.991 11.001 1.00 84.88 170 PHE A CA 1
ATOM 1363 C C . PHE A 1 170 ? -21.021 11.509 11.151 1.00 84.88 170 PHE A C 1
ATOM 1365 O O . PHE A 1 170 ? -20.834 12.230 10.168 1.00 84.88 170 PHE A O 1
ATOM 1372 N N . THR A 1 171 ? -21.254 12.005 12.367 1.00 84.56 171 THR A N 1
ATOM 1373 C CA . THR A 1 171 ? -21.349 13.451 12.639 1.00 84.56 171 THR A CA 1
ATOM 1374 C C . THR A 1 171 ? -20.057 14.033 13.205 1.00 84.56 171 THR A C 1
ATOM 1376 O O . THR A 1 171 ? -19.865 15.248 13.162 1.00 84.56 171 THR A O 1
ATOM 1379 N N . SER A 1 172 ? -19.129 13.182 13.657 1.00 82.25 172 SER A N 1
ATOM 1380 C CA . SER A 1 172 ? -17.802 13.580 14.128 1.00 82.25 172 SER A CA 1
ATOM 1381 C C . SER A 1 172 ? -16.691 12.706 13.535 1.00 82.25 172 SER A C 1
ATOM 1383 O O . SER A 1 172 ? -16.920 11.579 13.090 1.00 82.25 172 SER A O 1
ATOM 1385 N N . LYS A 1 173 ? -15.458 13.232 13.534 1.00 77.44 173 LYS A N 1
ATOM 1386 C CA . LYS A 1 173 ? -14.271 12.457 13.134 1.00 77.44 173 LYS A CA 1
ATOM 1387 C C . LYS A 1 173 ? -14.043 11.269 14.068 1.00 77.44 173 LYS A C 1
ATOM 1389 O O . LYS A 1 173 ? -13.706 10.195 13.594 1.00 77.44 173 LYS A O 1
ATOM 1394 N N . GLN A 1 174 ? -14.266 11.464 15.367 1.00 80.69 174 GLN A N 1
ATOM 1395 C CA . GLN A 1 174 ? -14.085 10.431 16.383 1.00 80.69 174 GLN A CA 1
ATOM 1396 C C . GLN A 1 174 ? -15.020 9.235 16.159 1.00 80.69 174 GLN A C 1
ATOM 1398 O O . GLN A 1 174 ? -14.562 8.102 16.169 1.00 80.69 174 GLN A O 1
ATOM 1403 N N . GLN A 1 175 ? -16.301 9.472 15.862 1.00 83.19 175 GLN A N 1
ATOM 1404 C CA . GLN A 1 175 ? -17.242 8.378 15.589 1.00 83.19 175 GLN A CA 1
ATOM 1405 C C . GLN A 1 175 ? -16.844 7.574 14.348 1.00 83.19 175 GLN A C 1
ATOM 1407 O O . GLN A 1 175 ? -16.893 6.345 14.343 1.00 83.19 175 GLN A O 1
ATOM 1412 N N . LEU A 1 176 ? -16.438 8.267 13.279 1.00 82.12 176 LEU A N 1
ATOM 1413 C CA . LEU A 1 176 ? -15.929 7.604 12.081 1.00 82.12 176 LEU A CA 1
ATOM 1414 C C . LEU A 1 176 ? -14.660 6.801 12.398 1.00 82.12 176 LEU A C 1
ATOM 1416 O O . LEU A 1 176 ? -14.474 5.706 11.875 1.00 82.12 176 LEU A O 1
ATOM 1420 N N . TRP A 1 177 ? -13.797 7.345 13.251 1.00 76.81 177 TRP A N 1
ATOM 1421 C CA . TRP A 1 177 ? -12.558 6.706 13.654 1.00 76.81 177 TRP A CA 1
ATOM 1422 C C . TRP A 1 177 ? -12.787 5.405 14.420 1.00 76.81 177 TRP A C 1
ATOM 1424 O O . TRP A 1 177 ? -12.255 4.360 14.050 1.00 76.81 177 TRP A O 1
ATOM 1434 N N . GLU A 1 178 ? -13.647 5.448 15.432 1.00 80.31 178 GLU A N 1
ATOM 1435 C CA . GLU A 1 178 ? -14.063 4.272 16.193 1.00 80.31 178 GLU A CA 1
ATOM 1436 C C . GLU A 1 178 ? -14.685 3.213 15.272 1.00 80.31 178 GLU A C 1
ATOM 1438 O O . GLU A 1 178 ? -14.382 2.025 15.393 1.00 80.31 178 GLU A O 1
ATOM 1443 N N . ALA A 1 179 ? -15.484 3.632 14.284 1.00 83.25 179 ALA A N 1
ATOM 1444 C CA . ALA A 1 179 ? -16.034 2.719 13.290 1.00 83.25 179 ALA A CA 1
ATOM 1445 C C . ALA A 1 179 ? -14.957 2.082 12.399 1.00 83.25 179 ALA A C 1
ATOM 1447 O O . ALA A 1 179 ? -15.036 0.880 12.140 1.00 83.25 179 ALA A O 1
ATOM 1448 N N . ILE A 1 180 ? -13.951 2.843 11.952 1.00 78.25 180 ILE A N 1
ATOM 1449 C CA . ILE A 1 180 ? -12.807 2.306 11.198 1.00 78.25 180 ILE A CA 1
ATOM 1450 C C . ILE A 1 180 ? -12.073 1.264 12.042 1.00 78.25 180 ILE A C 1
ATOM 1452 O O . ILE A 1 180 ? -11.881 0.145 11.576 1.00 78.25 180 ILE A O 1
ATOM 1456 N N . LEU A 1 181 ? -11.716 1.592 13.288 1.00 76.00 181 LEU A N 1
ATOM 1457 C CA . LEU A 1 181 ? -10.988 0.684 14.177 1.00 76.00 181 LEU A CA 1
ATOM 1458 C C . LEU A 1 181 ? -11.753 -0.614 14.443 1.00 76.00 181 LEU A C 1
ATOM 1460 O O . LEU A 1 181 ? -11.168 -1.693 14.356 1.00 76.00 181 LEU A O 1
ATOM 1464 N N . THR A 1 182 ? -13.051 -0.523 14.736 1.00 82.06 182 THR A N 1
ATOM 1465 C CA . THR A 1 182 ? -13.907 -1.697 14.956 1.00 82.06 182 THR A CA 1
ATOM 1466 C C . THR A 1 182 ? -13.954 -2.578 13.711 1.00 82.06 182 THR A C 1
ATOM 1468 O O . THR A 1 182 ? -13.653 -3.766 13.787 1.00 82.06 182 THR A O 1
ATOM 1471 N N . ASN A 1 183 ? -14.212 -1.992 12.539 1.00 82.00 183 ASN A N 1
ATOM 1472 C CA . ASN A 1 183 ? -14.274 -2.750 11.288 1.00 82.00 183 ASN A CA 1
ATOM 1473 C C . ASN A 1 183 ? -12.921 -3.347 10.885 1.00 82.00 183 ASN A C 1
ATOM 1475 O O . ASN A 1 183 ? -12.890 -4.434 10.314 1.00 82.00 183 ASN A O 1
ATOM 1479 N N . CYS A 1 184 ? -11.809 -2.669 11.186 1.00 77.62 184 CYS A N 1
ATOM 1480 C CA . CYS A 1 184 ? -10.468 -3.196 10.956 1.00 77.62 184 CYS A CA 1
ATOM 1481 C C . CYS A 1 184 ? -10.187 -4.445 11.795 1.00 77.62 184 CYS A C 1
ATOM 1483 O O . CYS A 1 184 ? -9.638 -5.408 11.267 1.00 77.62 184 CYS A O 1
ATOM 1485 N N . LYS A 1 185 ? -10.597 -4.460 13.071 1.00 77.38 185 LYS A N 1
ATOM 1486 C CA . LYS A 1 185 ? -10.437 -5.622 13.966 1.00 77.38 185 LYS A CA 1
ATOM 1487 C C . LYS A 1 185 ? -11.249 -6.837 13.515 1.00 77.38 185 LYS A C 1
ATOM 1489 O O . LYS A 1 185 ? -10.862 -7.965 13.790 1.00 77.38 185 LYS A O 1
ATOM 1494 N N . GLU A 1 186 ? -12.352 -6.615 12.809 1.00 81.50 186 GLU A N 1
ATOM 1495 C CA . GLU A 1 186 ? -13.191 -7.682 12.256 1.00 81.50 186 GLU A CA 1
ATOM 1496 C C . GLU A 1 186 ? -12.673 -8.256 10.927 1.00 81.50 186 GLU A C 1
ATOM 1498 O O . GLU A 1 186 ? -13.248 -9.218 10.404 1.00 81.50 186 GLU A O 1
ATOM 1503 N N . ILE A 1 187 ? -11.630 -7.666 10.326 1.00 77.81 187 ILE A N 1
ATOM 1504 C CA . ILE A 1 187 ? -11.051 -8.204 9.094 1.00 77.81 187 ILE A CA 1
ATOM 1505 C C . ILE A 1 187 ? -10.372 -9.534 9.411 1.00 77.81 187 ILE A C 1
ATOM 1507 O O . ILE A 1 187 ? -9.378 -9.600 10.130 1.00 77.81 187 ILE A O 1
ATOM 1511 N N . GLN A 1 188 ? -10.880 -10.595 8.791 1.00 78.94 188 GLN A N 1
ATOM 1512 C CA . GLN A 1 188 ? -10.296 -11.922 8.903 1.00 78.94 188 GLN A CA 1
ATOM 1513 C C . GLN A 1 188 ? -8.956 -11.995 8.166 1.00 78.94 188 GLN A C 1
ATOM 1515 O O . GLN A 1 188 ? -8.806 -11.467 7.059 1.00 78.94 188 GLN A O 1
ATOM 1520 N N . ALA A 1 189 ? -8.005 -12.729 8.743 1.00 74.25 189 ALA A N 1
ATOM 1521 C CA . ALA A 1 189 ? -6.709 -13.008 8.127 1.00 74.25 189 ALA A CA 1
ATOM 1522 C C . ALA A 1 189 ? -6.841 -13.588 6.707 1.00 74.25 189 ALA A C 1
ATOM 1524 O O . ALA A 1 189 ? -6.106 -13.191 5.806 1.00 74.25 189 ALA A O 1
ATOM 1525 N N . GLU A 1 190 ? -7.829 -14.457 6.483 1.00 78.00 190 GLU A N 1
ATOM 1526 C CA . GLU A 1 190 ? -8.125 -15.043 5.172 1.00 78.00 190 GLU A CA 1
ATOM 1527 C C . GLU A 1 190 ? -8.477 -13.979 4.119 1.00 78.00 190 GLU A C 1
ATOM 1529 O O . GLU A 1 190 ? -8.065 -14.074 2.964 1.00 78.00 190 GLU A O 1
ATOM 1534 N N . THR A 1 191 ? -9.179 -12.907 4.510 1.00 79.25 191 THR A N 1
ATOM 1535 C CA . THR A 1 191 ? -9.478 -11.797 3.591 1.00 79.25 191 THR A CA 1
ATOM 1536 C C . THR A 1 191 ? -8.191 -11.115 3.141 1.00 79.25 191 THR A C 1
ATOM 1538 O O . THR A 1 191 ? -8.025 -10.832 1.956 1.00 79.25 191 THR A O 1
ATOM 1541 N N . VAL A 1 192 ? -7.260 -10.887 4.069 1.00 76.25 192 VAL A N 1
ATOM 1542 C CA . VAL A 1 192 ? -5.948 -10.307 3.762 1.00 76.25 192 VAL A CA 1
ATOM 1543 C C . VAL A 1 192 ? -5.152 -11.225 2.835 1.00 76.25 192 VAL A C 1
ATOM 1545 O O . VAL A 1 192 ? -4.668 -10.752 1.810 1.00 76.25 192 VAL A O 1
ATOM 1548 N N . GLN A 1 193 ? -5.088 -12.524 3.145 1.00 73.94 193 GLN A N 1
ATOM 1549 C CA . GLN A 1 193 ? -4.403 -13.527 2.321 1.00 73.94 193 GLN A CA 1
ATOM 1550 C C . GLN A 1 193 ? -4.968 -13.576 0.902 1.00 73.94 193 GLN A C 1
ATOM 1552 O O . GLN A 1 193 ? -4.226 -13.492 -0.067 1.00 73.94 193 GLN A O 1
ATOM 1557 N N . LYS A 1 194 ? -6.294 -13.628 0.752 1.00 79.38 194 LYS A N 1
ATOM 1558 C CA . LYS A 1 194 ? -6.938 -13.658 -0.565 1.00 79.38 194 LYS A CA 1
ATOM 1559 C C . LYS A 1 194 ? -6.602 -12.423 -1.404 1.00 79.38 194 LYS A C 1
ATOM 1561 O O . LYS A 1 194 ? -6.401 -12.531 -2.613 1.00 79.38 194 LYS A O 1
ATOM 1566 N N . LEU A 1 195 ? -6.542 -11.244 -0.780 1.00 77.44 195 LEU A N 1
ATOM 1567 C CA . LEU A 1 195 ? -6.164 -10.011 -1.468 1.00 77.44 195 LEU A CA 1
ATOM 1568 C C . LEU A 1 195 ? -4.694 -10.029 -1.896 1.00 77.44 195 LEU A C 1
ATOM 1570 O O . LEU A 1 195 ? -4.409 -9.684 -3.044 1.00 77.44 195 LEU A O 1
ATOM 1574 N N . THR A 1 196 ? -3.777 -10.448 -1.023 1.00 74.94 196 THR A N 1
ATOM 1575 C CA . THR A 1 196 ? -2.343 -10.487 -1.340 1.00 74.94 196 THR A CA 1
ATOM 1576 C C . THR A 1 196 ? -2.011 -11.581 -2.355 1.00 74.94 196 THR A C 1
ATOM 1578 O O . THR A 1 196 ? -1.327 -11.292 -3.331 1.00 74.94 196 THR A O 1
ATOM 1581 N N . SER A 1 197 ? -2.578 -12.784 -2.233 1.00 75.75 197 SER A N 1
ATOM 1582 C CA . SER A 1 197 ? -2.413 -13.878 -3.206 1.00 75.75 197 SER A CA 1
ATOM 1583 C C . SER A 1 197 ? -3.019 -13.568 -4.581 1.00 75.75 197 SER A C 1
ATOM 1585 O O . SER A 1 197 ? -2.649 -14.184 -5.574 1.00 75.75 197 SER A O 1
ATOM 1587 N N . SER A 1 198 ? -3.927 -12.588 -4.685 1.00 81.81 198 SER A N 1
ATOM 1588 C CA . SER A 1 198 ? -4.461 -12.154 -5.986 1.00 81.81 198 SER A CA 1
ATOM 1589 C C . SER A 1 198 ? -3.459 -11.365 -6.837 1.00 81.81 198 SER A C 1
ATOM 1591 O O . SER A 1 198 ? -3.727 -11.132 -8.018 1.00 81.81 198 SER A O 1
ATOM 1593 N N . MET A 1 199 ? -2.329 -10.934 -6.262 1.00 82.19 199 MET A N 1
ATOM 1594 C CA . MET A 1 199 ? -1.314 -10.142 -6.962 1.00 82.19 199 MET A CA 1
ATOM 1595 C C . MET A 1 199 ? -0.803 -10.839 -8.213 1.00 82.19 199 MET A C 1
ATOM 1597 O O . MET A 1 199 ? -0.724 -10.212 -9.269 1.00 82.19 199 MET A O 1
ATOM 1601 N N . ASP A 1 200 ? -0.562 -12.142 -8.121 1.00 79.81 200 ASP A N 1
ATOM 1602 C CA . ASP A 1 200 ? -0.001 -12.926 -9.211 1.00 79.81 200 ASP A CA 1
ATOM 1603 C C . ASP A 1 200 ? -0.902 -12.882 -10.451 1.00 79.81 200 ASP A C 1
ATOM 1605 O O . ASP A 1 200 ? -0.477 -12.513 -11.549 1.00 79.81 200 ASP A O 1
ATOM 1609 N N . ALA A 1 201 ? -2.200 -13.117 -10.252 1.00 84.25 201 ALA A N 1
ATOM 1610 C CA . ALA A 1 201 ? -3.199 -13.025 -11.310 1.00 84.25 201 ALA A CA 1
ATOM 1611 C C . ALA A 1 201 ? -3.316 -11.602 -11.890 1.00 84.25 201 ALA A C 1
ATOM 1613 O O . ALA A 1 201 ? -3.515 -11.432 -13.097 1.00 84.25 201 ALA A O 1
ATOM 1614 N N . ARG A 1 202 ? -3.175 -10.558 -11.059 1.00 87.50 202 ARG A N 1
ATOM 1615 C CA . ARG A 1 202 ? -3.201 -9.161 -11.532 1.00 87.50 202 ARG A CA 1
ATOM 1616 C C . ARG A 1 202 ? -1.998 -8.840 -12.406 1.00 87.50 202 ARG A C 1
ATOM 1618 O O . ARG A 1 202 ? -2.164 -8.159 -13.416 1.00 87.50 202 ARG A O 1
ATOM 1625 N N . ILE A 1 203 ? -0.817 -9.339 -12.053 1.00 85.44 203 ILE A N 1
ATOM 1626 C CA . ILE A 1 203 ? 0.410 -9.157 -12.834 1.00 85.44 203 ILE A CA 1
ATOM 1627 C C . ILE A 1 203 ? 0.263 -9.841 -14.194 1.00 85.44 203 ILE A C 1
ATOM 1629 O O . ILE A 1 203 ? 0.452 -9.193 -15.224 1.00 85.44 203 ILE A O 1
ATOM 1633 N N . VAL A 1 204 ? -0.189 -11.100 -14.219 1.00 86.31 204 VAL A N 1
ATOM 1634 C CA . VAL A 1 204 ? -0.458 -11.840 -15.467 1.00 86.31 204 VAL A CA 1
ATOM 1635 C C . VAL A 1 204 ? -1.451 -11.086 -16.359 1.00 86.31 204 VAL A C 1
ATOM 1637 O O . VAL A 1 204 ? -1.241 -10.938 -17.568 1.00 86.31 204 VAL A O 1
ATOM 1640 N N . LYS A 1 205 ? -2.517 -10.535 -15.770 1.00 91.12 205 LYS A N 1
ATOM 1641 C CA . LYS A 1 205 ? -3.515 -9.751 -16.507 1.00 91.12 205 LYS A CA 1
ATOM 1642 C C . LYS A 1 205 ? -2.960 -8.416 -17.005 1.00 91.12 205 LYS A C 1
ATOM 1644 O O . LYS A 1 205 ? -3.293 -8.005 -18.113 1.00 91.12 205 LYS A O 1
ATOM 1649 N N . LEU A 1 206 ? -2.088 -7.752 -16.245 1.00 91.56 206 LEU A N 1
ATOM 1650 C CA . LEU A 1 206 ? -1.401 -6.533 -16.682 1.00 91.56 206 LEU A CA 1
ATOM 1651 C C . LEU A 1 206 ? -0.514 -6.798 -17.901 1.00 91.56 206 LEU A C 1
ATOM 1653 O O . LEU A 1 206 ? -0.540 -6.010 -18.851 1.00 91.56 206 LEU A O 1
ATOM 1657 N N . LEU A 1 207 ? 0.244 -7.897 -17.882 1.00 89.38 207 LEU A N 1
ATOM 1658 C CA . LEU A 1 207 ? 1.098 -8.319 -18.995 1.00 89.38 207 LEU A CA 1
ATOM 1659 C C . LEU A 1 207 ? 0.254 -8.613 -20.239 1.00 89.38 207 LEU A C 1
ATOM 1661 O O . LEU A 1 207 ? 0.507 -8.050 -21.305 1.00 89.38 207 LEU A O 1
ATOM 1665 N N . SER A 1 208 ? -0.819 -9.390 -20.073 1.00 91.44 208 SER A N 1
ATOM 1666 C CA . SER A 1 208 ? -1.783 -9.700 -21.139 1.00 91.44 208 SER A CA 1
ATOM 1667 C C . SER A 1 208 ? -2.422 -8.433 -21.725 1.00 91.44 208 SER A C 1
ATOM 1669 O O . SER A 1 208 ? -2.589 -8.301 -22.936 1.00 91.44 208 SER A O 1
ATOM 1671 N N . ASN A 1 209 ? -2.696 -7.440 -20.873 1.00 93.94 209 ASN A N 1
ATOM 1672 C CA . ASN A 1 209 ? -3.250 -6.141 -21.254 1.00 93.94 209 ASN A CA 1
ATOM 1673 C C . ASN A 1 209 ? -2.196 -5.139 -21.767 1.00 93.94 209 ASN A C 1
ATOM 1675 O O . ASN A 1 209 ? -2.503 -3.946 -21.922 1.00 93.94 209 ASN A O 1
ATOM 1679 N N . LYS A 1 210 ? -0.954 -5.584 -22.004 1.00 93.88 210 LYS A N 1
ATOM 1680 C CA . LYS A 1 210 ? 0.168 -4.763 -22.490 1.00 93.88 210 LYS A CA 1
ATOM 1681 C C . LYS A 1 210 ? 0.359 -3.491 -21.653 1.00 93.88 210 LYS A C 1
ATOM 1683 O O . LYS A 1 210 ? 0.453 -2.384 -22.181 1.00 93.88 210 LYS A O 1
ATOM 1688 N N . GLY A 1 211 ? 0.326 -3.639 -20.327 1.00 91.19 211 GLY A N 1
ATOM 1689 C CA . GLY A 1 211 ? 0.526 -2.548 -19.370 1.00 91.19 211 GLY A CA 1
ATOM 1690 C C . GLY A 1 211 ? -0.696 -1.659 -19.132 1.00 91.19 211 GLY A C 1
ATOM 1691 O O . GLY A 1 211 ? -0.599 -0.695 -18.372 1.00 91.19 211 GLY A O 1
ATOM 1692 N N . SER A 1 212 ? -1.844 -1.952 -19.751 1.00 92.75 212 SER A N 1
ATOM 1693 C CA . SER A 1 212 ? -3.100 -1.242 -19.474 1.00 92.75 212 SER A CA 1
ATOM 1694 C C . SER A 1 212 ? -3.670 -1.625 -18.100 1.00 92.75 212 SER A C 1
ATOM 1696 O O . SER A 1 212 ? -3.192 -2.554 -17.445 1.00 92.75 212 SER A O 1
ATOM 1698 N N . TYR A 1 213 ? -4.701 -0.902 -17.654 1.00 91.56 213 TYR A N 1
ATOM 1699 C CA . TYR A 1 213 ? -5.372 -1.199 -16.390 1.00 91.56 213 TYR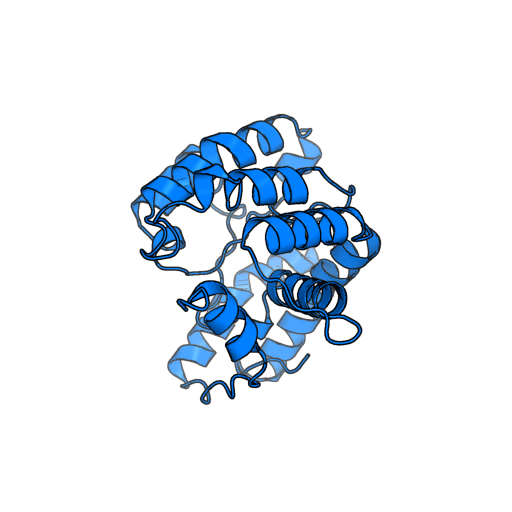 A CA 1
ATOM 1700 C C . TYR A 1 213 ? -5.916 -2.630 -16.334 1.00 91.56 213 TYR A C 1
ATOM 1702 O O . TYR A 1 213 ? -6.415 -3.181 -17.320 1.00 91.56 213 TYR A O 1
ATOM 1710 N N . VAL A 1 214 ? -5.862 -3.203 -15.140 1.00 89.62 214 VAL A N 1
ATOM 1711 C CA . VAL A 1 214 ? -6.467 -4.479 -14.794 1.00 89.62 214 VAL A CA 1
ATOM 1712 C C . VAL A 1 214 ? -7.854 -4.197 -14.232 1.00 89.62 214 VAL A C 1
ATOM 1714 O O . VAL A 1 214 ? -8.009 -3.497 -13.232 1.00 89.62 214 VAL A O 1
ATOM 1717 N N . LYS A 1 215 ? -8.889 -4.725 -14.890 1.00 77.50 215 LYS A N 1
ATOM 1718 C CA . LYS A 1 215 ? -10.222 -4.782 -14.283 1.00 77.50 215 LYS A CA 1
ATOM 1719 C C . LYS A 1 215 ? -10.218 -5.886 -13.233 1.00 77.50 215 LYS A C 1
ATOM 1721 O O . LYS A 1 215 ? -9.902 -7.033 -13.575 1.00 77.50 215 LYS A O 1
ATOM 1726 N N . MET A 1 216 ? -10.532 -5.501 -12.003 1.00 59.56 216 MET A N 1
ATOM 1727 C CA . MET A 1 216 ? -10.872 -6.423 -10.924 1.00 59.56 216 MET A CA 1
ATOM 1728 C C . MET A 1 216 ? -12.303 -6.904 -11.080 1.00 59.56 216 MET A C 1
ATOM 1730 O O . MET A 1 216 ? -13.134 -6.076 -11.519 1.00 59.56 216 MET A O 1
#

Secondary structure (DSSP, 8-state):
----HHHHHHHHTTS---PPPPPHHHHHHHHHHHHHHHHHHTT-TT---BTTB-TTT-THHHHHHHHHH-TTTTSSTTTS---HHHHHHHIIIIIHHHHHHS-HHHHHH--B-----TTTS-HHHHHHHHHTT--TTSB--PPTT-TTT-HHHHHHHHHHHHHTGGG---SSHHHHHHHHHHHHHT--HHHHHHHHHTHHHHHHHHHHTTTPPPP-

Organism: Cirrhinus mrigala (NCBI:txid683832)

Radius of gyration: 18.01 Å; chains: 1; bounding box: 47×44×42 Å

Sequence (216 aa):
TSRCRILQRLAVMHKPSIRPPLTSAHKQKRLHAVQPWMVQMDGVVDGWWMATMSPQGCDISKEVAESCFGPESWGESWSAPLGFLKYVEFLIDHFLPWYKKKNRAFRNKIIFMHDNAPSHAARNTSASLAAMGIKEGKLMLWPPSSPDLNPIENLWSILKRKIYEGGRQFTSKQQLWEAILTNCKEIQAETVQKLTSSMDARIVKLLSNKGSYVKM